Protein AF-A0A1I8NJ08-F1 (afdb_monomer)

Solvent-accessible surface area (backbone atoms only — not comparable to full-atom values): 12032 Å² total; per-residue (Å²): 139,91,80,90,81,90,67,101,74,75,91,82,89,69,86,70,51,80,59,75,48,65,73,46,73,54,75,47,63,44,42,46,42,45,32,49,38,34,41,40,40,34,47,37,36,41,39,43,25,55,37,32,37,39,41,25,48,39,33,38,42,32,25,73,53,64,46,79,49,52,82,52,68,46,80,56,65,40,70,69,57,52,53,51,50,53,50,51,54,51,52,51,52,50,54,52,51,51,49,52,51,51,53,51,52,50,53,50,51,53,51,53,50,53,52,52,54,51,52,53,53,52,53,52,51,52,51,54,52,51,54,51,52,50,53,51,53,53,51,51,52,51,52,5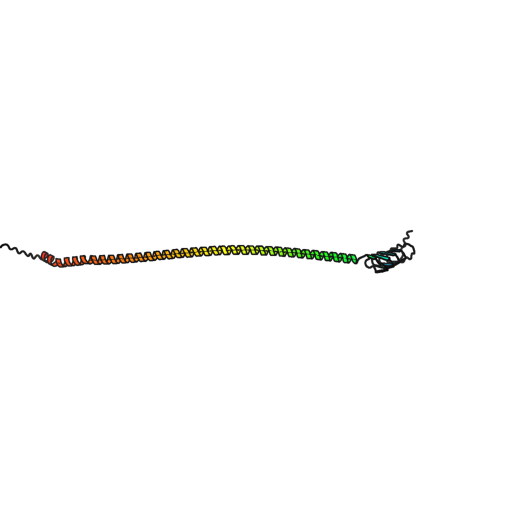2,52,52,51,51,53,51,52,53,52,50,51,53,50,51,55,52,49,53,53,50,51,54,51,50,52,53,50,53,52,52,51,52,50,52,54,56,59,56,46,52,60,51,53,50,50,51,50,51,56,58,69,43,44,64,58,53,48,44,66,72,69,66,70,80,85,82,79,85,82,84,87,134

Foldseek 3Di:
DDDDDDDPADDDDDPEDEDEDAEDADEDAEYEYEHAAAEYEHADEEYEYAEHEYEYAHYEYEHVHYHYHHVHYDYDYPPVVVVVVVVVVVVVVVVVVVVVVVVVVVVVVVVVVVVVVVVVVVVVVVVVVVVVVVVVVVVVVVVVVVVVVVVVVVVVVVVVVVVVVVVVVVVVVVVVVVVVVVVVVVVVVVVVVVVCVVVVCCVVVPPDPDDDDDDD

Radius of gyration: 76.25 Å; Cα contacts (8 Å, |Δi|>4): 202; chains: 1; bounding box: 141×46×206 Å

pLDDT: mean 72.54, std 20.03, range [26.89, 97.44]

Structure (mmCIF, N/CA/C/O backbone):
data_AF-A0A1I8NJ08-F1
#
_entry.id   AF-A0A1I8NJ08-F1
#
loop_
_atom_site.group_PDB
_atom_site.id
_atom_site.type_symbol
_atom_site.label_atom_id
_atom_site.label_alt_id
_atom_site.label_comp_id
_atom_site.label_asym_id
_atom_site.label_entity_id
_atom_site.label_seq_id
_atom_site.pdbx_PDB_ins_code
_atom_site.Cartn_x
_atom_site.Cartn_y
_atom_site.Cartn_z
_atom_site.occupancy
_atom_site.B_iso_or_equiv
_atom_site.auth_seq_id
_atom_site.auth_comp_id
_atom_site.auth_asym_id
_atom_site.auth_atom_id
_atom_site.pdbx_PDB_model_num
ATOM 1 N N . MET A 1 1 ? 51.041 23.641 -86.172 1.00 32.44 1 MET A N 1
ATOM 2 C CA . MET A 1 1 ? 50.627 22.819 -87.329 1.00 32.44 1 MET A CA 1
ATOM 3 C C . MET A 1 1 ? 49.824 21.635 -86.788 1.00 32.44 1 MET A C 1
ATOM 5 O O . MET A 1 1 ? 50.409 20.775 -86.148 1.00 32.44 1 MET A O 1
ATOM 9 N N . ARG A 1 2 ? 48.485 21.651 -86.898 1.00 26.89 2 ARG A N 1
ATOM 10 C CA . ARG A 1 2 ? 47.623 20.540 -86.447 1.00 26.89 2 ARG A CA 1
ATOM 11 C C . ARG A 1 2 ? 47.436 19.575 -87.614 1.00 26.89 2 ARG A C 1
ATOM 13 O O . ARG A 1 2 ? 46.943 19.986 -88.659 1.00 26.89 2 ARG A O 1
ATOM 20 N N . ARG A 1 3 ? 47.830 18.316 -87.438 1.00 28.92 3 ARG A N 1
ATOM 21 C CA . ARG A 1 3 ? 47.569 17.229 -88.385 1.00 28.92 3 ARG A CA 1
ATOM 22 C C . ARG A 1 3 ? 46.739 16.185 -87.645 1.00 28.92 3 ARG A C 1
ATOM 24 O O . ARG A 1 3 ? 47.217 15.614 -86.674 1.00 28.92 3 ARG A O 1
ATOM 31 N N . ILE A 1 4 ? 45.489 16.001 -88.062 1.00 34.12 4 ILE A N 1
ATOM 32 C CA . ILE A 1 4 ? 44.654 14.881 -87.619 1.00 34.12 4 ILE A CA 1
ATOM 33 C C . ILE A 1 4 ? 44.932 13.743 -88.602 1.00 34.12 4 ILE A C 1
ATOM 35 O O . ILE A 1 4 ? 44.729 13.925 -89.801 1.00 34.12 4 ILE A O 1
ATOM 39 N N . ILE A 1 5 ? 45.430 12.604 -88.120 1.00 35.50 5 ILE A N 1
ATOM 40 C CA . ILE A 1 5 ? 45.597 11.386 -88.924 1.00 35.50 5 ILE A CA 1
ATOM 41 C C . ILE A 1 5 ? 44.994 10.222 -88.137 1.00 35.50 5 ILE A C 1
ATOM 43 O O . ILE A 1 5 ? 45.404 9.960 -87.010 1.00 35.50 5 ILE A O 1
ATOM 47 N N . GLY A 1 6 ? 44.009 9.549 -88.735 1.00 33.06 6 GLY A N 1
ATOM 48 C CA . GLY A 1 6 ? 43.473 8.277 -88.260 1.00 33.06 6 GLY A CA 1
ATOM 49 C C . GLY A 1 6 ? 44.192 7.106 -88.931 1.00 33.06 6 GLY A C 1
ATOM 50 O O . GLY A 1 6 ? 44.372 7.109 -90.146 1.00 33.06 6 GLY A O 1
ATOM 51 N N . GLY A 1 7 ? 44.603 6.116 -88.138 1.00 34.28 7 GLY A N 1
ATOM 52 C CA . GLY A 1 7 ? 45.234 4.873 -88.591 1.00 34.28 7 GLY A CA 1
ATOM 53 C C . GLY A 1 7 ? 45.767 4.059 -87.406 1.00 34.28 7 GLY A C 1
ATOM 54 O O . GLY A 1 7 ? 46.202 4.637 -86.415 1.00 34.28 7 GLY A O 1
ATOM 55 N N . GLN A 1 8 ? 45.706 2.725 -87.491 1.00 39.00 8 GLN A N 1
ATOM 56 C CA . GLN A 1 8 ? 45.903 1.768 -86.383 1.00 39.00 8 GLN A CA 1
ATOM 57 C C . GLN A 1 8 ? 47.336 1.664 -85.803 1.00 39.00 8 GLN A C 1
ATOM 59 O O . GLN A 1 8 ? 47.549 0.902 -84.867 1.00 39.00 8 GLN A O 1
ATOM 64 N N . ALA A 1 9 ? 48.305 2.444 -86.287 1.00 34.22 9 ALA A N 1
ATOM 65 C CA . ALA A 1 9 ? 49.595 2.677 -85.631 1.00 34.22 9 ALA A CA 1
ATOM 66 C C . ALA A 1 9 ? 50.201 3.985 -86.172 1.00 34.22 9 ALA A C 1
ATOM 68 O O . ALA A 1 9 ? 50.283 4.165 -87.388 1.00 34.22 9 ALA A O 1
ATOM 69 N N . LEU A 1 10 ? 50.613 4.902 -85.289 1.00 38.03 10 LEU A N 1
ATOM 70 C CA . LEU A 1 10 ? 51.172 6.209 -85.653 1.00 38.03 10 LEU A CA 1
ATOM 71 C C . LEU A 1 10 ? 52.606 6.337 -85.112 1.00 38.03 10 LEU A C 1
ATOM 73 O O . LEU A 1 10 ? 52.804 6.389 -83.902 1.00 38.03 10 LEU A O 1
ATOM 77 N N . LEU A 1 11 ? 53.599 6.417 -86.005 1.00 34.38 11 LEU A N 1
ATOM 78 C CA . LEU A 1 11 ? 54.98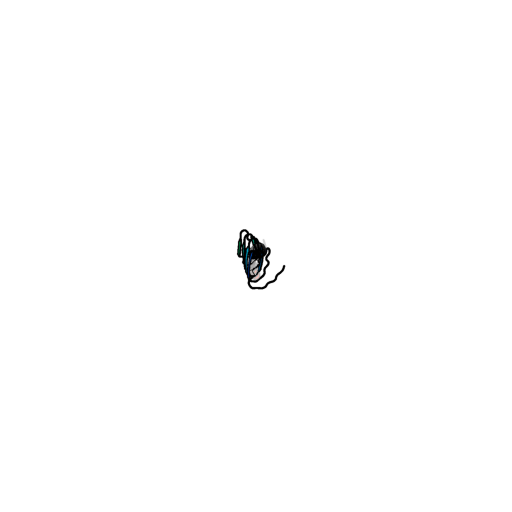3 6.789 -85.680 1.00 34.38 11 LEU A CA 1
ATOM 79 C C . LEU A 1 11 ? 55.217 8.249 -86.098 1.00 34.38 11 LEU A C 1
ATOM 81 O O . LEU A 1 11 ? 55.204 8.567 -87.286 1.00 34.38 11 LEU A O 1
ATOM 85 N N . THR A 1 12 ? 55.434 9.142 -85.133 1.00 43.44 12 THR A N 1
ATOM 86 C CA . THR A 1 12 ? 55.752 10.566 -85.364 1.00 43.44 12 THR A CA 1
ATOM 87 C C . THR A 1 12 ? 56.826 11.031 -84.381 1.00 43.44 12 THR A C 1
ATOM 89 O O . THR A 1 12 ? 56.690 10.768 -83.190 1.00 43.44 12 THR A O 1
ATOM 92 N N . SER A 1 13 ? 57.857 11.751 -84.844 1.00 37.47 13 SER A N 1
ATOM 93 C CA . SER A 1 13 ? 58.898 12.363 -83.998 1.00 37.47 13 SER A CA 1
ATOM 94 C C . SER A 1 13 ? 58.778 13.899 -83.961 1.00 37.47 13 SER A C 1
ATOM 96 O O . SER A 1 13 ? 58.552 14.537 -84.989 1.00 37.47 13 SER A O 1
ATOM 98 N N . GLY A 1 14 ? 58.903 14.505 -82.769 1.00 44.06 14 GLY A N 1
ATOM 99 C CA . GLY A 1 14 ? 58.852 15.961 -82.539 1.00 44.06 14 GLY A CA 1
ATOM 100 C C . GLY A 1 14 ? 59.024 16.346 -81.056 1.00 44.06 14 GLY A C 1
ATOM 101 O O . GLY A 1 14 ? 58.842 15.503 -80.184 1.00 44.06 14 GLY A O 1
ATOM 102 N N . GLN A 1 15 ? 59.385 17.607 -80.761 1.00 40.94 15 GLN A N 1
ATOM 103 C CA . GLN A 1 15 ? 59.666 18.108 -79.393 1.00 40.94 15 GLN A CA 1
ATOM 104 C C . GLN A 1 15 ? 58.442 18.141 -78.456 1.00 40.94 15 GLN A C 1
ATOM 1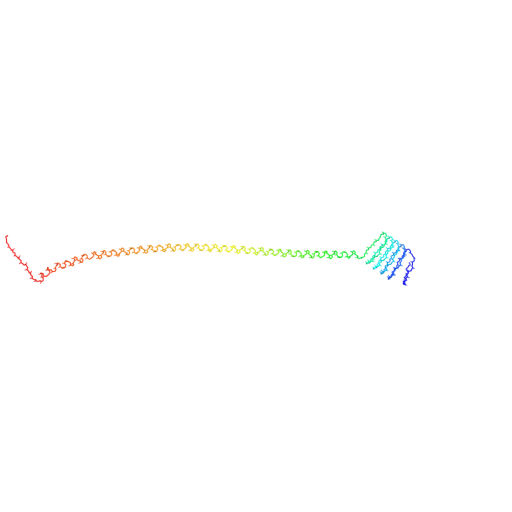06 O O . GLN A 1 15 ? 58.602 18.100 -77.241 1.00 40.94 15 GLN A O 1
ATOM 111 N N . TYR A 1 16 ? 57.231 18.175 -79.014 1.00 42.50 16 TYR A N 1
ATOM 112 C CA . TYR A 1 16 ? 55.970 18.018 -78.294 1.00 42.50 16 TYR A CA 1
ATOM 113 C C . TYR A 1 16 ? 55.076 17.091 -79.104 1.00 42.50 16 TYR A C 1
ATOM 115 O O . TYR A 1 16 ? 54.839 17.347 -80.288 1.00 42.50 16 TYR A O 1
ATOM 123 N N . LEU A 1 17 ? 54.568 16.033 -78.475 1.00 49.72 17 LEU A N 1
ATOM 124 C CA . LEU A 1 17 ? 53.710 15.064 -79.138 1.00 49.72 17 LEU A CA 1
ATOM 125 C C . LEU A 1 17 ? 52.414 14.869 -78.347 1.00 49.72 17 LEU A C 1
ATOM 127 O O . LEU A 1 17 ? 52.446 14.485 -77.180 1.00 49.72 17 LEU A O 1
ATOM 131 N N . SER A 1 18 ? 51.280 15.164 -78.991 1.00 47.56 18 SER A N 1
ATOM 132 C CA . SER A 1 18 ? 49.931 14.942 -78.463 1.00 47.56 18 SER A CA 1
ATOM 133 C C . SER A 1 18 ? 49.192 14.008 -79.414 1.00 47.56 18 SER A C 1
ATOM 135 O O . SER A 1 18 ? 48.988 14.346 -80.581 1.00 47.56 18 SER A O 1
ATOM 137 N N . ILE A 1 19 ? 48.845 12.816 -78.928 1.00 54.34 19 ILE A N 1
ATOM 138 C CA . ILE A 1 19 ? 48.159 11.776 -79.700 1.00 54.34 19 ILE A CA 1
ATOM 139 C C . ILE A 1 19 ? 47.054 11.185 -78.814 1.00 54.34 19 ILE A C 1
ATOM 141 O O . ILE A 1 19 ? 47.277 10.938 -77.628 1.00 54.34 19 ILE A O 1
ATOM 145 N N . SER A 1 20 ? 45.872 10.963 -79.393 1.00 52.66 20 SER A N 1
ATOM 146 C CA . SER A 1 20 ? 44.728 10.305 -78.754 1.00 52.66 20 SER A CA 1
ATOM 147 C C . SER A 1 20 ? 44.252 9.100 -79.578 1.00 52.66 20 SER A C 1
ATOM 149 O O . SER A 1 20 ? 44.367 9.088 -80.804 1.00 52.66 20 SER A O 1
ATOM 151 N N . GLY A 1 21 ? 43.749 8.059 -78.906 1.00 54.47 21 GLY A N 1
ATOM 152 C CA . GLY A 1 21 ? 43.430 6.761 -79.514 1.00 54.47 21 GLY A CA 1
ATOM 153 C C . GLY A 1 21 ? 43.099 5.664 -78.488 1.00 54.47 21 GLY A C 1
ATOM 154 O O . GLY A 1 21 ? 43.239 5.861 -77.283 1.00 54.47 21 GLY A O 1
ATOM 155 N N . GLN A 1 22 ? 42.630 4.506 -78.968 1.00 51.19 22 GLN A N 1
ATOM 156 C CA . GLN A 1 22 ? 42.265 3.348 -78.127 1.00 51.19 22 GLN A CA 1
ATOM 157 C C . GLN A 1 22 ? 43.499 2.582 -77.610 1.00 51.19 22 GLN A C 1
ATOM 159 O O . GLN A 1 22 ? 43.547 2.214 -76.438 1.00 51.19 22 GLN A O 1
ATOM 164 N N . TYR A 1 23 ? 44.510 2.417 -78.472 1.00 54.06 23 TYR A N 1
ATOM 165 C CA . TYR A 1 23 ? 45.811 1.815 -78.171 1.00 54.06 23 TYR A CA 1
ATOM 166 C C . TYR A 1 23 ? 46.912 2.769 -78.631 1.00 54.06 23 TYR A C 1
ATOM 168 O O . TYR A 1 23 ? 46.959 3.130 -79.809 1.00 54.06 23 TYR A O 1
ATOM 176 N N . LEU A 1 24 ? 47.780 3.197 -77.716 1.00 55.84 24 LEU A N 1
ATOM 177 C CA . LEU A 1 24 ? 48.852 4.155 -78.004 1.00 55.84 24 LEU A CA 1
ATOM 178 C C . LEU A 1 24 ? 50.185 3.640 -77.460 1.00 55.84 24 LEU A C 1
ATOM 180 O O . LEU A 1 24 ? 50.285 3.329 -76.274 1.00 55.84 24 LEU A O 1
ATOM 184 N N . SER A 1 25 ? 51.203 3.605 -78.324 1.00 55.06 25 SER A N 1
ATOM 185 C CA . SER A 1 25 ? 52.597 3.307 -77.974 1.00 55.06 25 SER A CA 1
ATOM 186 C C . SER A 1 25 ? 53.494 4.428 -78.484 1.00 55.06 25 SER A C 1
ATOM 188 O O . SER A 1 25 ? 53.620 4.607 -79.695 1.00 55.06 25 SER A O 1
ATOM 190 N N . ILE A 1 26 ? 54.073 5.215 -77.575 1.00 57.31 26 ILE A N 1
ATOM 191 C CA . ILE A 1 26 ? 54.800 6.445 -77.923 1.00 57.31 26 ILE A CA 1
ATOM 192 C C . ILE A 1 26 ? 56.037 6.597 -77.026 1.00 57.31 26 ILE A C 1
ATOM 194 O O . ILE A 1 26 ? 55.950 6.421 -75.809 1.00 57.31 26 ILE A O 1
ATOM 198 N N . SER A 1 27 ? 57.172 6.974 -77.622 1.00 57.81 27 SER A N 1
ATOM 199 C CA . SER A 1 27 ? 58.427 7.275 -76.924 1.00 57.81 27 SER A CA 1
ATOM 200 C C . SER A 1 27 ? 58.950 8.677 -77.271 1.00 57.81 27 SER A C 1
ATOM 202 O O . SER A 1 27 ? 58.786 9.153 -78.396 1.00 57.81 27 SER A O 1
ATOM 204 N N . GLY A 1 28 ? 59.554 9.371 -76.299 1.00 57.94 28 GLY A N 1
ATOM 205 C CA . GLY A 1 28 ? 60.050 10.743 -76.480 1.00 57.94 28 GLY A CA 1
ATOM 206 C C . GLY A 1 28 ? 60.465 11.431 -75.175 1.00 57.94 28 GLY A C 1
ATOM 207 O O . GLY A 1 28 ? 60.316 10.872 -74.094 1.00 57.94 28 GLY A O 1
ATOM 208 N N . GLN A 1 29 ? 61.001 12.655 -75.254 1.00 52.28 29 GLN A N 1
ATOM 209 C CA . GLN A 1 29 ? 61.461 13.381 -74.056 1.00 52.28 29 GLN A CA 1
ATOM 210 C C . GLN A 1 29 ? 60.322 14.008 -73.236 1.00 52.28 29 GLN A C 1
ATOM 212 O O . GLN A 1 29 ? 60.350 13.920 -72.009 1.00 52.28 29 GLN A O 1
ATOM 217 N N . TYR A 1 30 ? 59.317 14.581 -73.910 1.00 55.62 30 TYR A N 1
ATOM 218 C CA . TYR A 1 30 ? 58.123 15.179 -73.305 1.00 55.62 30 TYR A CA 1
ATOM 219 C C . TYR A 1 30 ? 56.872 14.581 -73.948 1.00 55.62 30 TYR A C 1
ATOM 221 O O . TYR A 1 30 ? 56.623 14.792 -75.138 1.00 55.62 30 TYR A O 1
ATOM 229 N N . LEU A 1 31 ? 56.085 13.835 -73.173 1.00 57.78 31 LEU A N 1
ATOM 230 C CA . LEU A 1 31 ? 54.909 13.121 -73.676 1.00 57.78 31 LEU A CA 1
ATOM 231 C C . LEU A 1 31 ? 53.649 13.502 -72.894 1.00 57.78 31 LEU A C 1
ATOM 233 O O . LEU A 1 31 ? 53.643 13.453 -71.665 1.00 57.78 31 LEU A O 1
ATOM 237 N N . SER A 1 32 ? 52.573 13.832 -73.617 1.00 59.38 32 SER A N 1
ATOM 238 C CA . SER A 1 32 ? 51.227 14.026 -73.063 1.00 59.38 32 SER A CA 1
ATOM 239 C C . SER A 1 32 ? 50.230 13.180 -73.848 1.00 59.38 32 SER A C 1
ATOM 241 O O . SER A 1 32 ? 49.998 13.425 -75.036 1.00 59.38 32 SER A O 1
ATOM 243 N N . ILE A 1 33 ? 49.708 12.131 -73.211 1.00 61.66 33 ILE A N 1
ATOM 244 C CA . ILE A 1 33 ? 48.972 11.068 -73.905 1.00 61.66 33 ILE A CA 1
ATOM 245 C C . ILE A 1 33 ? 47.716 10.699 -73.110 1.00 61.66 33 ILE A C 1
ATOM 247 O O . ILE A 1 33 ? 47.768 10.504 -71.893 1.00 61.66 33 ILE A O 1
ATOM 251 N N . SER A 1 34 ? 46.584 10.583 -73.806 1.00 59.09 34 SER A N 1
ATOM 252 C CA . SER A 1 34 ? 45.309 10.134 -73.242 1.00 59.09 34 SER A CA 1
ATOM 253 C C . SER A 1 34 ? 44.670 9.040 -74.100 1.00 59.09 34 SER A C 1
ATOM 255 O O . SER A 1 34 ? 44.689 9.103 -75.332 1.00 59.09 34 SER A O 1
ATOM 257 N N . GLY A 1 35 ? 44.125 8.007 -73.454 1.00 58.25 35 GLY A N 1
ATOM 258 C CA . GLY A 1 35 ? 43.620 6.808 -74.132 1.00 58.25 35 GLY A CA 1
ATOM 259 C C . GLY A 1 35 ? 43.194 5.707 -73.160 1.00 58.25 35 GLY A C 1
ATOM 260 O O . GLY A 1 35 ? 43.357 5.859 -71.954 1.00 58.25 35 GLY A O 1
ATOM 261 N N . GLN A 1 36 ? 42.624 4.610 -73.670 1.00 55.19 36 GLN A N 1
ATOM 262 C CA . GLN A 1 36 ? 42.138 3.496 -72.836 1.00 55.19 36 GLN A CA 1
ATOM 263 C C . GLN A 1 36 ? 43.291 2.610 -72.326 1.00 55.19 36 GLN A C 1
ATOM 265 O O . GLN A 1 36 ? 43.437 2.402 -71.119 1.00 55.19 36 GLN A O 1
ATOM 270 N N . TYR A 1 37 ? 44.148 2.165 -73.249 1.00 55.94 37 TYR A N 1
ATOM 271 C CA . TYR A 1 37 ? 45.358 1.388 -72.972 1.00 55.94 37 TYR A CA 1
ATOM 272 C C . TYR A 1 37 ? 46.582 2.166 -73.459 1.00 55.94 37 TYR A C 1
ATOM 274 O O . TYR A 1 37 ? 46.726 2.434 -74.657 1.00 55.94 37 TYR A O 1
ATOM 282 N N . LEU A 1 38 ? 47.450 2.562 -72.529 1.00 57.28 38 LEU A N 1
ATOM 283 C CA . LEU A 1 38 ? 48.568 3.467 -72.805 1.00 57.28 38 LEU A CA 1
ATOM 284 C C . LEU A 1 38 ? 49.889 2.784 -72.461 1.00 57.28 38 LEU A C 1
ATOM 286 O O . LEU A 1 38 ? 50.045 2.311 -71.339 1.00 57.28 38 LEU A O 1
ATOM 290 N N . LEU A 1 39 ? 50.841 2.788 -73.395 1.00 56.34 39 LEU A N 1
ATOM 291 C CA . LEU A 1 39 ? 52.220 2.352 -73.169 1.00 56.34 39 LEU A CA 1
ATOM 292 C C . LEU A 1 39 ? 53.171 3.502 -73.522 1.00 56.34 39 LEU A C 1
ATOM 294 O O . LEU A 1 39 ? 53.224 3.928 -74.679 1.00 56.34 39 LEU A O 1
ATOM 298 N N . THR A 1 40 ? 53.895 4.050 -72.544 1.00 60.91 40 THR A N 1
ATOM 299 C CA . THR A 1 40 ? 54.701 5.264 -72.770 1.00 60.91 40 THR A CA 1
ATOM 300 C C . THR A 1 40 ? 56.073 5.192 -72.100 1.00 60.91 40 THR A C 1
ATOM 302 O O . THR A 1 40 ? 56.208 4.685 -70.983 1.00 60.91 40 THR A O 1
ATOM 305 N N . SER A 1 41 ? 57.111 5.693 -72.783 1.00 58.59 41 SER A N 1
ATOM 306 C CA . SER A 1 41 ? 58.469 5.789 -72.227 1.00 58.59 41 SER A CA 1
ATOM 307 C C . SER A 1 41 ? 59.152 7.129 -72.524 1.00 58.59 41 SER A C 1
ATOM 309 O O . SER A 1 41 ? 59.059 7.650 -73.638 1.00 58.59 41 SER A O 1
ATOM 311 N N . GLY A 1 42 ? 59.824 7.720 -71.527 1.00 62.38 42 GLY A N 1
ATOM 312 C CA . GLY A 1 42 ? 60.402 9.065 -71.666 1.00 62.38 42 GLY A CA 1
ATOM 313 C C . GLY A 1 42 ? 61.024 9.666 -70.402 1.00 62.38 42 GLY A C 1
ATOM 314 O O . GLY A 1 42 ? 61.147 9.004 -69.377 1.00 62.38 42 GLY A O 1
ATOM 315 N N . GLN A 1 43 ? 61.422 10.940 -70.459 1.00 58.19 43 GLN A N 1
ATOM 316 C CA . GLN A 1 43 ? 61.979 11.652 -69.297 1.00 58.19 43 GLN A CA 1
ATOM 317 C C . GLN A 1 43 ? 60.875 12.325 -68.467 1.00 58.19 43 GLN A C 1
ATOM 319 O O . GLN A 1 43 ? 60.820 12.110 -67.256 1.00 58.19 43 GLN A O 1
ATOM 324 N N . TYR A 1 44 ? 59.967 13.064 -69.119 1.00 59.28 44 TYR A N 1
ATOM 325 C CA . TYR A 1 44 ? 58.807 13.719 -68.502 1.00 59.28 44 TYR A CA 1
ATOM 326 C C . TYR A 1 44 ? 57.512 13.227 -69.153 1.00 59.28 44 TYR A C 1
ATOM 328 O O . TYR A 1 44 ? 57.281 13.459 -70.345 1.00 59.28 44 TYR A O 1
ATOM 336 N N . LEU A 1 45 ? 56.664 12.543 -68.381 1.00 60.72 45 LEU A N 1
ATOM 337 C CA . LEU A 1 45 ? 55.448 11.921 -68.906 1.00 60.72 45 LEU A CA 1
ATOM 338 C C . LEU A 1 45 ? 54.212 12.391 -68.144 1.00 60.72 45 LEU A C 1
ATOM 340 O O . LEU A 1 45 ? 54.182 12.333 -66.918 1.00 60.72 45 LEU A O 1
ATOM 344 N N . LEU A 1 46 ? 53.171 12.770 -68.884 1.00 60.12 46 LEU A N 1
ATOM 345 C CA . LEU A 1 46 ? 51.817 12.968 -68.377 1.00 60.12 46 LEU A CA 1
ATOM 346 C C . LEU A 1 46 ? 50.875 11.995 -69.091 1.00 60.12 46 LEU A C 1
ATOM 348 O O . LE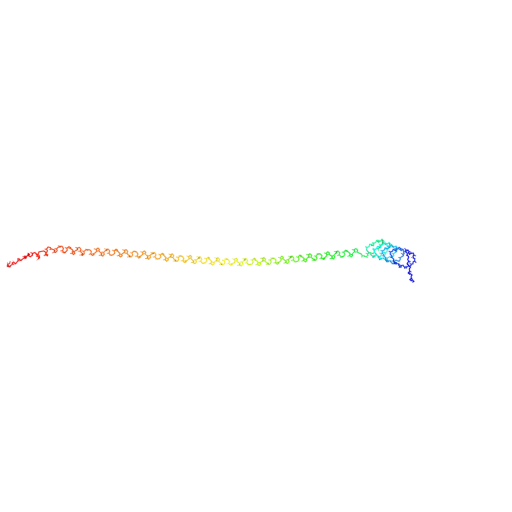U A 1 46 ? 50.694 12.078 -70.308 1.00 60.12 46 LEU A O 1
ATOM 352 N N .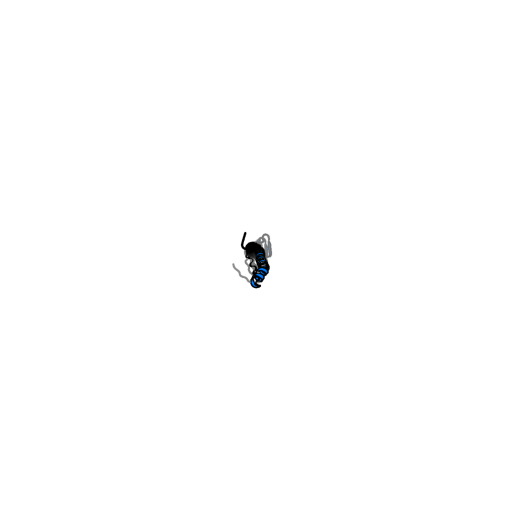 THR A 1 47 ? 50.266 11.076 -68.344 1.00 62.84 47 THR A N 1
ATOM 353 C CA . THR A 1 47 ? 49.334 10.088 -68.911 1.00 62.84 47 THR A CA 1
ATOM 354 C C . THR A 1 47 ? 48.034 10.007 -68.126 1.00 62.84 47 THR A C 1
ATOM 356 O O . THR A 1 47 ? 48.030 10.049 -66.895 1.00 62.84 47 THR A O 1
ATOM 359 N N . SER A 1 48 ? 46.921 9.888 -68.850 1.00 61.28 48 SER A N 1
ATOM 360 C CA . SER A 1 48 ? 45.588 9.730 -68.265 1.00 61.28 48 SER A CA 1
ATOM 361 C C . SER A 1 48 ? 44.795 8.663 -69.014 1.00 61.28 48 SER A C 1
ATOM 363 O O . SER A 1 48 ? 44.597 8.778 -70.228 1.00 61.28 48 SER A O 1
ATOM 365 N N . GLY A 1 49 ? 44.358 7.625 -68.299 1.00 62.38 49 GLY A N 1
ATOM 366 C CA . GLY A 1 49 ? 43.599 6.516 -68.872 1.00 62.38 49 GLY A CA 1
ATOM 367 C C . GLY A 1 49 ? 43.272 5.396 -67.875 1.00 62.38 49 GLY A C 1
ATOM 368 O O . GLY A 1 49 ? 43.801 5.387 -66.768 1.00 62.38 49 GLY A O 1
ATOM 369 N N . PRO A 1 50 ? 42.396 4.444 -68.244 1.00 58.44 50 PRO A N 1
ATOM 370 C CA . PRO A 1 50 ? 42.027 3.302 -67.420 1.00 58.44 50 PRO A CA 1
ATOM 371 C C . PRO A 1 50 ? 43.201 2.361 -67.080 1.00 58.44 50 PRO A C 1
ATOM 373 O O . PRO A 1 50 ? 43.304 1.898 -65.942 1.00 58.44 50 PRO A O 1
ATOM 376 N N . TYR A 1 51 ? 44.104 2.126 -68.040 1.00 62.03 51 TYR A N 1
ATOM 377 C CA . TYR A 1 51 ? 45.241 1.204 -67.899 1.00 62.03 51 TYR A CA 1
ATOM 378 C C . TYR A 1 51 ? 46.557 1.807 -68.437 1.00 62.03 51 TYR A C 1
ATOM 380 O O . TYR A 1 51 ? 47.027 1.401 -69.507 1.00 62.03 51 TYR A O 1
ATOM 388 N N . PRO A 1 52 ? 47.159 2.806 -67.763 1.00 61.69 52 PRO A N 1
ATOM 389 C CA . PRO A 1 52 ? 48.436 3.356 -68.189 1.00 61.69 52 PRO A CA 1
ATOM 390 C C . PRO A 1 52 ? 49.613 2.517 -67.675 1.00 61.69 52 PRO A C 1
ATOM 392 O O . PRO A 1 52 ? 49.749 2.295 -66.474 1.00 61.69 52 PRO A O 1
ATOM 395 N N . LEU A 1 53 ? 50.491 2.100 -68.590 1.00 61.16 53 LEU A N 1
ATOM 396 C CA . LEU A 1 53 ? 51.807 1.529 -68.310 1.00 61.16 53 LEU A CA 1
ATOM 397 C C . LEU A 1 53 ? 52.886 2.531 -68.734 1.00 61.16 53 LEU A C 1
ATOM 399 O O . LEU A 1 53 ? 53.038 2.820 -69.924 1.00 61.16 53 LEU A O 1
ATOM 403 N N . THR A 1 54 ? 53.636 3.071 -67.774 1.00 62.06 54 THR A N 1
ATOM 404 C CA . THR A 1 54 ? 54.614 4.138 -68.047 1.00 62.06 54 THR A CA 1
ATOM 405 C C . THR A 1 54 ? 55.981 3.860 -67.425 1.00 62.06 54 THR A C 1
ATOM 407 O O . THR A 1 54 ? 56.075 3.365 -66.298 1.00 62.06 54 THR A O 1
ATOM 410 N N . SER A 1 55 ? 57.050 4.182 -68.162 1.00 60.53 55 SER A N 1
ATOM 411 C CA . SER A 1 55 ? 58.437 4.052 -67.696 1.00 60.53 55 SER A CA 1
ATOM 412 C C . SER A 1 55 ? 59.254 5.319 -67.974 1.00 60.53 55 SER A C 1
ATOM 414 O O . SER A 1 55 ? 59.345 5.759 -69.121 1.00 60.53 55 SER A O 1
ATOM 416 N N . GLY A 1 56 ? 59.847 5.935 -66.947 1.00 63.78 56 GLY A N 1
ATOM 417 C CA . GLY A 1 56 ? 60.594 7.185 -67.130 1.00 63.78 56 GLY A CA 1
ATOM 418 C C . GLY A 1 56 ? 61.126 7.836 -65.859 1.00 63.78 56 GLY A C 1
ATOM 419 O O . GLY A 1 56 ? 60.878 7.355 -64.760 1.00 63.78 56 GLY A O 1
ATOM 420 N N . GLN A 1 57 ? 61.858 8.948 -65.977 1.00 61.12 57 GLN A N 1
ATOM 421 C CA . GLN A 1 57 ? 62.424 9.618 -64.795 1.00 61.12 57 GLN A CA 1
ATOM 422 C C . GLN A 1 57 ? 61.359 10.335 -63.944 1.00 61.12 57 GLN A C 1
ATOM 424 O O . GLN A 1 57 ? 61.367 10.187 -62.721 1.00 61.12 57 GLN A O 1
ATOM 429 N N . TYR A 1 58 ? 60.421 11.044 -64.586 1.00 57.69 58 TYR A N 1
ATOM 430 C CA . TYR A 1 58 ? 59.359 11.826 -63.936 1.00 57.69 58 TYR A CA 1
ATOM 431 C C . TYR A 1 58 ? 57.963 11.519 -64.524 1.00 57.69 58 TYR A C 1
ATOM 433 O O . TYR A 1 58 ? 57.405 12.347 -65.255 1.00 57.69 58 TYR A O 1
ATOM 441 N N . PRO A 1 59 ? 57.388 10.327 -64.271 1.00 60.09 59 PRO A N 1
ATOM 442 C CA . PRO A 1 59 ? 56.042 10.002 -64.729 1.00 60.09 59 PRO A CA 1
ATOM 443 C C . PRO A 1 59 ? 54.952 10.529 -63.775 1.00 60.09 59 PRO A C 1
ATOM 445 O O . PRO A 1 59 ? 54.960 10.244 -62.576 1.00 60.09 59 PRO A O 1
ATOM 448 N N . LEU A 1 60 ? 53.969 11.239 -64.335 1.00 61.03 60 LEU A N 1
ATOM 449 C CA . LEU A 1 60 ? 52.707 11.620 -63.697 1.00 61.03 60 LEU A CA 1
ATOM 450 C C . LEU A 1 60 ? 51.558 10.851 -64.369 1.00 61.03 60 LEU A C 1
ATOM 452 O O . LEU A 1 60 ? 51.282 11.024 -65.561 1.00 61.03 60 LEU A O 1
ATOM 456 N N . THR A 1 61 ? 50.904 9.976 -63.606 1.00 63.16 61 THR A N 1
ATOM 457 C CA . THR A 1 61 ? 49.877 9.051 -64.118 1.00 63.16 61 THR A CA 1
ATOM 458 C C . THR A 1 61 ? 48.556 9.234 -63.380 1.00 63.16 61 THR A C 1
ATOM 460 O O . THR A 1 61 ? 48.525 9.364 -62.152 1.00 63.16 61 THR A O 1
ATOM 463 N N . SER A 1 62 ? 47.454 9.222 -64.130 1.00 62.25 62 SER A N 1
ATOM 464 C CA . SER A 1 62 ? 46.107 9.169 -63.568 1.00 62.25 62 SER A CA 1
ATOM 465 C C . SER A 1 62 ? 45.299 8.034 -64.177 1.00 62.25 62 SER A C 1
ATOM 467 O O . SER A 1 62 ? 45.199 7.923 -65.399 1.00 62.25 62 SER A O 1
ATOM 469 N N . GLY A 1 63 ? 44.746 7.175 -63.316 1.00 60.72 63 GLY A N 1
ATOM 470 C CA . GLY A 1 63 ? 43.970 6.026 -63.754 1.00 60.72 63 GLY A CA 1
ATOM 471 C C . GLY A 1 63 ? 43.544 5.053 -62.641 1.00 60.72 63 GLY A C 1
ATOM 472 O O . GLY A 1 63 ? 44.076 5.111 -61.533 1.00 60.72 63 GLY A O 1
ATOM 473 N N . PRO A 1 64 ? 42.600 4.147 -62.943 1.00 56.12 64 PRO A N 1
ATOM 474 C CA . PRO A 1 64 ? 42.232 2.958 -62.179 1.00 56.12 64 PRO A CA 1
ATOM 475 C C . PRO A 1 64 ? 43.370 1.995 -61.857 1.00 56.12 64 PRO A C 1
ATOM 477 O O . PRO A 1 64 ? 43.540 1.615 -60.701 1.00 56.12 64 PRO A O 1
ATOM 480 N N . TYR A 1 65 ? 44.155 1.616 -62.870 1.00 61.62 65 TYR A N 1
ATOM 481 C CA . TYR A 1 65 ? 45.205 0.600 -62.750 1.00 61.62 65 TYR A CA 1
ATOM 482 C C . TYR A 1 65 ? 46.532 1.082 -63.358 1.00 61.62 65 TYR A C 1
ATOM 484 O O . TYR A 1 65 ? 47.009 0.508 -64.339 1.00 61.62 65 TYR A O 1
ATOM 492 N N . PRO A 1 66 ? 47.125 2.167 -62.831 1.00 62.03 66 PRO A N 1
ATOM 493 C CA . PRO A 1 66 ? 48.414 2.655 -63.292 1.00 62.03 66 PRO A CA 1
ATOM 494 C C . PRO A 1 66 ? 49.532 1.700 -62.865 1.00 62.03 66 PRO A C 1
ATOM 496 O O . PRO A 1 66 ? 49.681 1.380 -61.686 1.00 62.03 66 PRO A O 1
ATOM 499 N N . LEU A 1 67 ? 50.339 1.270 -63.832 1.00 59.50 67 LEU A N 1
ATOM 500 C CA . LEU A 1 67 ? 51.608 0.584 -63.607 1.00 59.50 67 LEU A CA 1
ATOM 501 C C . LEU A 1 67 ? 52.729 1.544 -64.019 1.00 59.50 67 LEU A C 1
ATOM 503 O O . LEU A 1 67 ? 52.933 1.839 -65.197 1.00 59.50 67 LEU A O 1
ATOM 507 N N . THR A 1 68 ? 53.446 2.062 -63.029 1.00 61.31 68 THR A N 1
ATOM 508 C CA . THR A 1 68 ? 54.406 3.157 -63.206 1.00 61.31 68 THR A CA 1
ATOM 509 C C . THR A 1 68 ? 55.767 2.718 -62.679 1.00 61.31 68 THR A C 1
ATOM 511 O O . THR A 1 68 ? 55.875 2.308 -61.525 1.00 61.31 68 THR A O 1
ATOM 514 N N . SER A 1 69 ? 56.815 2.815 -63.498 1.00 53.50 69 SER A N 1
ATOM 515 C CA . SER A 1 69 ? 58.202 2.549 -63.092 1.00 53.50 69 SER A CA 1
ATOM 516 C C . SER A 1 69 ? 59.070 3.773 -63.382 1.00 53.50 69 SER A C 1
ATOM 518 O O . SER A 1 69 ? 59.116 4.252 -64.513 1.00 53.50 69 SER A O 1
ATOM 520 N N . GLY A 1 70 ? 59.739 4.321 -62.368 1.00 57.38 70 GLY A N 1
ATOM 521 C CA . GLY A 1 70 ? 60.507 5.549 -62.540 1.00 57.38 70 GLY A CA 1
ATOM 522 C C . GLY A 1 70 ? 61.199 6.040 -61.282 1.00 57.38 70 GLY A C 1
ATOM 523 O O . GLY A 1 70 ? 60.962 5.517 -60.197 1.00 57.38 70 GLY A O 1
ATOM 524 N N . GLN A 1 71 ? 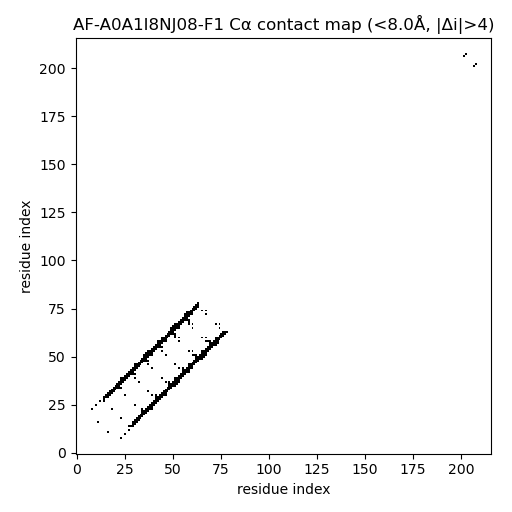62.050 7.057 -61.432 1.00 45.03 71 GLN A N 1
ATOM 525 C CA . GLN A 1 71 ? 62.804 7.618 -60.307 1.00 45.03 71 GLN A CA 1
ATOM 526 C C . GLN A 1 71 ? 61.901 8.427 -59.356 1.00 45.03 71 GLN A C 1
ATOM 528 O O . GLN A 1 71 ? 62.126 8.397 -58.149 1.00 45.03 71 GLN A O 1
ATOM 533 N N . TYR A 1 72 ? 60.859 9.095 -59.878 1.00 46.88 72 TYR A N 1
ATOM 534 C CA . TYR A 1 72 ? 59.889 9.872 -59.086 1.00 46.88 72 TYR A CA 1
ATOM 535 C C . TYR A 1 72 ? 58.440 9.726 -59.601 1.00 46.88 72 TYR A C 1
ATOM 537 O O . TYR A 1 72 ? 57.901 10.664 -60.194 1.00 46.88 72 TYR A O 1
ATOM 545 N N . PRO A 1 73 ? 57.790 8.561 -59.425 1.00 56.56 73 PRO A N 1
ATOM 546 C CA . PRO A 1 73 ? 56.423 8.358 -59.889 1.00 56.56 73 PRO A CA 1
ATOM 547 C C . PRO A 1 73 ? 55.399 9.059 -58.986 1.00 56.56 73 PRO A C 1
ATOM 549 O O . PRO A 1 73 ? 55.372 8.838 -57.776 1.00 56.56 73 PRO A O 1
ATOM 552 N N . LEU A 1 74 ? 54.501 9.849 -59.581 1.00 57.03 74 LEU A N 1
ATOM 553 C CA . LEU A 1 74 ? 53.322 10.402 -58.906 1.00 57.03 74 LEU A CA 1
ATOM 554 C C . LEU A 1 74 ? 52.056 9.771 -59.507 1.00 57.03 74 LEU A C 1
ATOM 556 O O . LEU A 1 74 ? 51.811 9.865 -60.713 1.00 57.03 74 LEU A O 1
ATOM 560 N N . THR A 1 75 ? 51.255 9.114 -58.667 1.00 59.06 75 THR A N 1
ATOM 561 C CA . THR A 1 75 ? 50.069 8.357 -59.092 1.00 59.06 75 THR A CA 1
ATOM 562 C C . THR A 1 75 ? 48.837 8.834 -58.3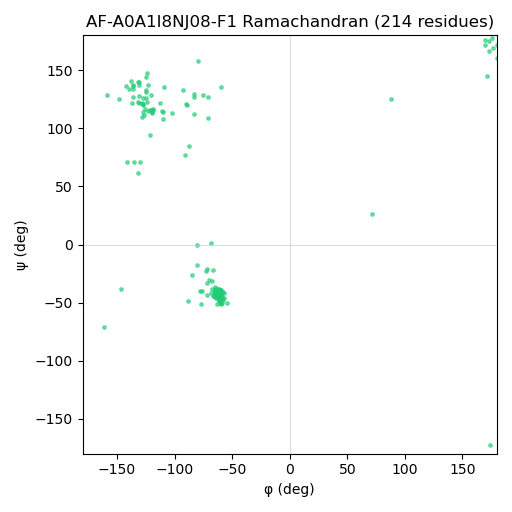23 1.00 59.06 75 THR A C 1
ATOM 564 O O . THR A 1 75 ? 48.773 8.674 -57.106 1.00 59.06 75 THR A O 1
ATOM 567 N N . TYR A 1 76 ? 47.846 9.391 -59.023 1.00 57.28 76 TYR A N 1
ATOM 568 C CA . TYR A 1 76 ? 46.558 9.811 -58.449 1.00 57.28 76 TYR A CA 1
ATOM 569 C C . TYR A 1 76 ? 45.415 9.197 -59.260 1.00 57.28 76 TYR A C 1
ATOM 571 O O . TYR A 1 76 ? 45.314 9.458 -60.457 1.00 57.28 76 TYR A O 1
ATOM 579 N N . GLY A 1 77 ? 44.529 8.399 -58.653 1.00 52.91 77 GLY A N 1
ATOM 580 C CA . GLY A 1 77 ? 43.478 7.766 -59.460 1.00 52.91 77 GLY A CA 1
ATOM 581 C C . GLY A 1 77 ? 42.261 7.228 -58.733 1.00 52.91 77 GLY A C 1
ATOM 582 O O . GLY A 1 77 ? 41.180 7.775 -58.886 1.00 52.91 77 GLY A O 1
ATOM 583 N N . GLN A 1 78 ? 42.392 6.145 -57.975 1.00 53.25 78 GLN A N 1
ATOM 584 C CA . GLN A 1 78 ? 41.225 5.438 -57.425 1.00 53.25 78 GLN A CA 1
ATOM 585 C C . GLN A 1 78 ? 41.437 4.793 -56.050 1.00 53.25 78 GLN A C 1
ATOM 587 O O . GLN A 1 78 ? 40.533 4.916 -55.226 1.00 53.25 78 GLN A O 1
ATOM 592 N N . PRO A 1 79 ? 42.604 4.196 -55.721 1.00 53.09 79 PRO A N 1
ATOM 593 C CA . PRO A 1 79 ? 42.769 3.510 -54.438 1.00 53.09 79 PRO A CA 1
ATOM 594 C C . PRO A 1 79 ? 42.549 4.443 -53.241 1.00 53.09 79 PRO A C 1
ATOM 596 O O . PRO A 1 79 ? 41.832 4.103 -52.307 1.00 53.09 79 PRO A O 1
ATOM 599 N N . LEU A 1 80 ? 43.098 5.662 -53.299 1.00 51.75 80 LEU A N 1
ATOM 600 C CA . LEU A 1 80 ? 42.972 6.662 -52.235 1.00 51.75 80 LEU A CA 1
ATOM 601 C C . LEU A 1 80 ? 41.523 7.142 -52.032 1.00 51.75 80 LEU A C 1
ATOM 603 O O . LEU A 1 80 ? 41.103 7.365 -50.899 1.00 51.75 80 LEU A O 1
ATOM 607 N N . LEU A 1 81 ? 40.749 7.267 -53.116 1.00 54.09 81 LEU A N 1
ATOM 608 C CA . LEU A 1 81 ? 39.331 7.638 -53.051 1.00 54.09 81 LEU A CA 1
ATOM 609 C C . LEU A 1 81 ? 38.500 6.517 -52.418 1.00 54.09 81 LEU A C 1
ATOM 611 O O . LEU A 1 81 ? 37.661 6.796 -51.564 1.00 54.09 81 LEU A O 1
ATOM 615 N N . THR A 1 82 ? 38.782 5.260 -52.768 1.00 56.53 82 THR A N 1
ATOM 616 C CA . THR A 1 82 ? 38.143 4.084 -52.164 1.00 56.53 82 THR A CA 1
ATOM 617 C C . THR A 1 82 ? 38.435 3.997 -50.664 1.00 56.53 82 THR A C 1
ATOM 619 O O . THR A 1 82 ? 37.511 3.824 -49.871 1.00 56.53 82 THR A O 1
ATOM 622 N N . TYR A 1 83 ? 39.687 4.210 -50.237 1.00 51.16 83 TYR A N 1
ATOM 623 C CA . TYR A 1 83 ? 40.026 4.283 -48.808 1.00 51.16 83 TYR A CA 1
ATOM 624 C C . TYR A 1 83 ? 39.284 5.417 -48.086 1.00 51.16 83 TYR A C 1
ATOM 626 O O . TYR A 1 83 ? 38.749 5.200 -46.998 1.00 51.16 83 TYR A O 1
ATOM 634 N N . GLY A 1 84 ? 39.195 6.605 -48.694 1.00 53.88 84 GLY A N 1
ATOM 635 C CA . GLY A 1 84 ? 38.427 7.725 -48.142 1.00 53.88 84 GLY A CA 1
ATOM 636 C C . GLY A 1 84 ? 36.934 7.414 -47.984 1.00 53.88 84 GLY A C 1
ATOM 637 O O . GLY A 1 84 ? 36.346 7.730 -46.951 1.00 53.88 84 GLY A O 1
ATOM 638 N N . GLN A 1 85 ? 36.330 6.735 -48.964 1.00 61.12 85 GLN A N 1
ATOM 639 C CA . GLN A 1 85 ? 34.936 6.282 -48.888 1.00 61.12 85 GLN A CA 1
ATOM 640 C C . GLN A 1 85 ? 34.733 5.245 -47.778 1.00 61.12 85 GLN A C 1
ATOM 642 O O . GLN A 1 85 ? 33.807 5.387 -46.983 1.00 61.12 85 GLN A O 1
ATOM 647 N N . HIS A 1 86 ? 35.624 4.256 -47.655 1.00 63.09 86 HIS A N 1
ATOM 648 C CA . HIS A 1 86 ? 35.550 3.268 -46.574 1.00 63.09 86 HIS A CA 1
ATOM 649 C C . HIS A 1 86 ? 35.663 3.902 -45.181 1.00 63.09 86 HIS A C 1
ATOM 651 O O . HIS A 1 86 ? 34.941 3.497 -44.265 1.00 63.09 86 HIS A O 1
ATOM 657 N N . LEU A 1 87 ? 36.526 4.909 -45.014 1.00 65.50 87 LEU A N 1
ATOM 658 C CA . LEU A 1 87 ? 36.636 5.662 -43.762 1.00 65.50 87 LEU A CA 1
ATOM 659 C C . LEU A 1 87 ? 35.356 6.449 -43.456 1.00 65.50 87 LEU A C 1
ATOM 661 O O . LEU A 1 87 ? 34.889 6.419 -42.318 1.00 65.50 87 LEU A O 1
ATOM 665 N N . LEU A 1 88 ? 34.754 7.096 -44.460 1.00 68.56 88 LEU A N 1
ATOM 666 C CA . LEU A 1 88 ? 33.486 7.813 -44.305 1.00 68.56 88 LEU A CA 1
ATOM 667 C C . LEU A 1 88 ? 32.356 6.866 -43.874 1.00 68.56 88 LEU A C 1
ATOM 669 O O . LEU A 1 88 ? 31.654 7.148 -42.903 1.00 68.56 88 LEU A O 1
ATOM 673 N N . THR A 1 89 ? 32.214 5.724 -44.553 1.00 72.06 89 THR A N 1
ATOM 674 C CA . THR A 1 89 ? 31.213 4.700 -44.220 1.00 72.06 89 THR A CA 1
ATOM 675 C C . THR A 1 89 ? 31.430 4.155 -42.809 1.00 72.06 89 THR A C 1
ATOM 677 O O . THR A 1 89 ? 30.486 4.061 -42.027 1.00 72.06 89 THR A O 1
ATOM 680 N N . SER A 1 90 ? 32.680 3.872 -42.434 1.00 66.62 90 SER A N 1
ATOM 681 C CA . SER A 1 90 ? 33.017 3.429 -41.073 1.00 66.62 90 SER A CA 1
ATOM 682 C C . SER A 1 90 ? 32.660 4.491 -40.026 1.00 66.62 90 SER A C 1
ATOM 684 O O . SER A 1 90 ? 32.066 4.170 -38.997 1.00 66.62 90 SER A O 1
ATOM 686 N N . GLY A 1 91 ? 32.942 5.767 -40.308 1.00 69.25 91 GLY A N 1
ATOM 687 C CA . GLY A 1 91 ? 32.545 6.891 -39.457 1.00 69.25 91 GLY A CA 1
ATOM 688 C C . GLY A 1 91 ? 31.026 7.015 -39.297 1.00 69.25 91 GLY A C 1
ATOM 689 O O . GLY A 1 91 ? 30.540 7.212 -38.185 1.00 69.25 91 GLY A O 1
ATOM 690 N N . GLN A 1 92 ? 30.258 6.825 -40.373 1.00 79.25 92 GLN A N 1
ATOM 691 C CA . GLN A 1 92 ? 28.789 6.812 -40.322 1.00 79.25 92 GLN A CA 1
ATOM 692 C C . GLN A 1 92 ? 28.244 5.650 -39.481 1.00 79.25 92 GLN A C 1
ATOM 694 O O . GLN A 1 92 ? 27.315 5.848 -38.692 1.00 79.25 92 GLN A O 1
ATOM 699 N N . HIS A 1 93 ? 28.834 4.457 -39.589 1.00 80.94 93 HIS A N 1
ATOM 700 C CA . HIS A 1 93 ? 28.456 3.319 -38.747 1.00 80.94 93 HIS A CA 1
ATOM 701 C C . HIS A 1 93 ? 28.744 3.575 -37.262 1.00 80.94 93 HIS A C 1
ATOM 703 O O . HIS A 1 93 ? 27.912 3.241 -36.413 1.00 80.94 93 HIS A O 1
ATOM 709 N N . LEU A 1 94 ? 29.875 4.211 -36.938 1.00 78.75 94 LEU A N 1
ATOM 710 C CA . LEU A 1 94 ? 30.205 4.600 -35.563 1.00 78.75 94 LEU A CA 1
ATOM 711 C C . LEU A 1 94 ? 29.217 5.633 -35.007 1.00 78.75 94 LEU A C 1
ATOM 713 O O . LEU A 1 94 ? 28.740 5.469 -33.886 1.00 78.75 94 LEU A O 1
ATOM 717 N N . LEU A 1 95 ? 28.856 6.652 -35.794 1.00 82.31 95 LEU A N 1
ATOM 718 C CA . LEU A 1 95 ? 27.851 7.650 -35.403 1.00 82.31 95 LEU A CA 1
ATOM 719 C C . LEU A 1 95 ? 26.483 7.010 -35.145 1.00 82.31 95 LEU A C 1
ATOM 721 O O . LEU A 1 95 ? 25.859 7.283 -34.120 1.00 82.31 95 LEU A O 1
ATOM 725 N N . THR A 1 96 ? 26.053 6.114 -36.034 1.00 88.25 96 THR A N 1
ATOM 726 C CA . THR A 1 96 ? 24.786 5.379 -35.896 1.00 88.25 96 THR A CA 1
ATOM 727 C C . THR A 1 96 ? 24.790 4.516 -34.631 1.00 88.25 96 THR A C 1
ATOM 729 O O . THR A 1 96 ? 23.844 4.538 -33.845 1.00 88.25 96 THR A O 1
ATOM 732 N N . SER A 1 97 ? 25.893 3.809 -34.372 1.00 81.50 97 SER A N 1
ATOM 733 C CA . SER A 1 97 ? 26.062 3.008 -33.152 1.00 81.50 97 SER A CA 1
ATOM 734 C C . SER A 1 97 ? 26.028 3.881 -31.892 1.00 81.50 97 SER A C 1
ATOM 736 O O . SER A 1 97 ? 25.370 3.533 -30.912 1.00 81.50 97 SER A O 1
ATOM 738 N N . GLY A 1 98 ? 26.676 5.051 -31.928 1.00 81.75 98 GLY A N 1
ATOM 739 C CA . GLY A 1 98 ? 26.629 6.037 -30.848 1.00 81.75 98 GLY A CA 1
ATOM 740 C C . GLY A 1 98 ? 25.215 6.558 -30.576 1.00 81.75 98 GLY A C 1
ATOM 741 O O . GLY A 1 98 ? 24.816 6.665 -29.417 1.00 81.75 98 GLY A O 1
ATOM 742 N N . GLN A 1 99 ? 24.421 6.812 -31.621 1.00 88.00 99 GLN A N 1
ATOM 743 C CA . GLN A 1 99 ? 23.008 7.182 -31.476 1.00 88.00 99 GLN A CA 1
ATOM 744 C C . GLN A 1 99 ? 22.185 6.063 -30.833 1.00 88.00 99 GLN A C 1
ATOM 746 O O . GLN A 1 99 ? 21.433 6.334 -29.898 1.00 88.00 99 GLN A O 1
ATOM 751 N N . HIS A 1 100 ? 22.365 4.807 -31.252 1.00 88.69 100 HIS A N 1
ATOM 752 C CA . HIS A 1 100 ? 21.675 3.674 -30.626 1.00 88.69 100 HIS A CA 1
ATOM 753 C C . HIS A 1 100 ? 22.020 3.520 -29.138 1.00 88.69 100 HIS A C 1
ATOM 755 O O . HIS A 1 100 ? 21.131 3.237 -28.329 1.00 88.69 100 HIS A O 1
ATOM 761 N N . LEU A 1 101 ? 23.283 3.742 -28.757 1.00 86.25 101 LEU A N 1
ATOM 762 C CA . LEU A 1 101 ? 23.702 3.738 -27.352 1.00 86.25 101 LEU A CA 1
ATOM 763 C C . LEU A 1 101 ? 23.046 4.873 -26.557 1.00 86.25 101 LEU A C 1
ATOM 765 O O . LEU A 1 101 ? 22.560 4.631 -25.453 1.00 86.25 101 LEU A O 1
ATOM 769 N N . LEU A 1 102 ? 22.974 6.083 -27.119 1.00 89.88 102 LEU A N 1
ATOM 770 C CA . LEU A 1 102 ? 22.290 7.217 -26.489 1.00 89.88 102 LEU A CA 1
ATOM 771 C C . LEU A 1 102 ? 20.799 6.934 -26.279 1.00 89.88 102 LEU A C 1
ATOM 773 O O . LEU A 1 102 ? 20.295 7.127 -25.174 1.00 89.88 102 LEU A O 1
ATOM 777 N N . THR A 1 103 ? 20.108 6.420 -27.298 1.00 93.19 103 THR A N 1
ATOM 778 C CA . THR A 1 103 ? 18.692 6.034 -27.193 1.00 93.19 103 THR A CA 1
ATOM 779 C C . THR A 1 103 ? 18.487 4.943 -26.142 1.00 93.19 103 THR A C 1
ATOM 781 O O . THR A 1 103 ? 17.587 5.040 -25.310 1.00 93.19 103 THR A O 1
ATOM 784 N N . SER A 1 104 ? 19.361 3.934 -26.109 1.00 87.75 104 SER A N 1
ATOM 785 C CA . SER A 1 104 ? 19.312 2.878 -25.088 1.00 87.75 104 SER A CA 1
ATOM 786 C C . SER A 1 104 ? 19.521 3.444 -23.679 1.00 87.75 104 SER A C 1
ATOM 788 O O . SER A 1 104 ? 18.785 3.099 -22.754 1.00 87.75 104 SER A O 1
ATOM 790 N N . GLY A 1 105 ? 20.471 4.370 -23.516 1.00 89.81 105 GLY A N 1
ATOM 791 C CA . GLY A 1 105 ? 20.699 5.086 -22.261 1.00 89.81 105 GLY A CA 1
ATOM 792 C C . GLY A 1 105 ? 19.485 5.906 -21.813 1.00 89.81 105 GLY A C 1
ATOM 793 O O . GLY A 1 105 ? 19.130 5.883 -20.636 1.00 89.81 105 GLY A O 1
ATOM 794 N N . GLN A 1 106 ? 18.796 6.571 -22.744 1.00 92.81 106 GLN A N 1
ATOM 795 C CA . GLN A 1 106 ? 17.549 7.287 -22.457 1.00 92.81 106 GLN A CA 1
ATOM 796 C C . GLN A 1 106 ? 16.442 6.336 -21.984 1.00 92.81 106 GLN A C 1
ATOM 798 O O . GLN A 1 106 ? 15.803 6.615 -20.972 1.00 92.81 106 GLN A O 1
ATOM 803 N N . HIS A 1 107 ? 16.259 5.186 -22.640 1.00 92.56 107 HIS A N 1
ATOM 804 C CA . HIS A 1 107 ? 15.283 4.184 -22.200 1.00 92.56 107 HIS A CA 1
ATOM 805 C C . HIS A 1 107 ? 15.583 3.636 -20.797 1.00 92.56 107 HIS A C 1
ATOM 807 O O . HIS A 1 107 ? 14.656 3.442 -20.003 1.00 92.56 107 HIS A O 1
ATOM 813 N N . LEU A 1 108 ? 16.860 3.423 -20.463 1.00 89.81 108 LEU A N 1
ATOM 814 C CA . LEU A 1 108 ? 17.273 3.017 -19.117 1.00 89.81 108 LEU A CA 1
ATOM 815 C C . LEU A 1 108 ? 16.962 4.098 -18.076 1.00 89.81 108 LEU A C 1
ATOM 817 O O . LEU A 1 108 ? 16.429 3.778 -17.013 1.00 89.81 108 LEU A O 1
ATOM 821 N N . LEU A 1 109 ? 17.227 5.372 -18.386 1.00 92.56 109 LEU A N 1
ATOM 822 C CA . LEU A 1 109 ? 16.886 6.497 -17.508 1.00 92.56 109 LEU A CA 1
ATOM 823 C C . LEU A 1 109 ? 15.376 6.589 -17.264 1.00 92.56 109 LEU A C 1
ATOM 825 O O . LEU A 1 109 ? 14.952 6.681 -16.111 1.00 92.56 109 LEU A O 1
ATOM 829 N N . THR A 1 110 ? 14.562 6.501 -18.318 1.00 94.44 110 THR A N 1
ATOM 830 C CA . THR A 1 110 ? 13.096 6.500 -18.201 1.00 94.44 110 THR A CA 1
ATOM 831 C C . THR A 1 110 ? 12.602 5.318 -17.365 1.00 94.44 110 THR A C 1
ATOM 833 O O . THR A 1 110 ? 11.771 5.489 -16.474 1.00 94.44 110 THR A O 1
ATOM 836 N N . SER A 1 111 ? 13.158 4.124 -17.579 1.00 90.56 111 SER A N 1
ATOM 837 C CA . SER A 1 111 ? 12.819 2.937 -16.780 1.00 90.56 111 SER A CA 1
ATOM 838 C C . SER A 1 111 ? 13.181 3.127 -15.302 1.00 90.56 111 SER A C 1
ATOM 840 O O . SER A 1 111 ? 12.379 2.816 -14.420 1.00 90.56 111 SER A O 1
ATOM 842 N N . GLY A 1 112 ? 14.352 3.704 -15.018 1.00 93.12 112 GLY A N 1
ATOM 843 C CA . GLY A 1 112 ? 14.774 4.052 -13.660 1.00 93.12 112 GLY A CA 1
ATOM 844 C C . GLY A 1 112 ? 13.840 5.060 -12.982 1.00 93.12 112 GLY A C 1
ATOM 845 O O . GLY A 1 112 ? 13.508 4.896 -11.807 1.00 93.12 112 GLY A O 1
ATOM 846 N N . GLN A 1 113 ? 13.351 6.061 -13.719 1.00 94.38 113 GLN A N 1
ATOM 847 C CA . GLN A 1 113 ? 12.358 7.016 -13.214 1.00 94.38 113 GLN A CA 1
ATOM 848 C C . GLN A 1 113 ? 11.032 6.328 -12.860 1.00 94.38 113 GLN A C 1
ATOM 850 O O . GLN A 1 113 ? 10.503 6.560 -11.773 1.00 94.38 113 GLN A O 1
ATOM 855 N N . HIS A 1 114 ? 10.527 5.430 -13.712 1.00 93.50 114 HIS A N 1
ATOM 856 C CA . HIS A 1 114 ? 9.309 4.666 -13.415 1.00 93.50 114 HIS A CA 1
ATOM 857 C C . HIS A 1 114 ? 9.449 3.783 -12.166 1.00 93.50 114 HIS A C 1
ATOM 859 O O . HIS A 1 114 ? 8.513 3.700 -11.363 1.00 93.50 114 HIS A O 1
ATOM 865 N N . LEU A 1 115 ? 10.613 3.155 -11.967 1.00 92.00 115 LEU A N 1
ATOM 866 C CA . LEU A 1 115 ? 10.902 2.382 -10.755 1.00 92.00 115 LEU A CA 1
ATOM 867 C C . LEU A 1 115 ? 10.903 3.269 -9.505 1.00 92.00 115 LEU A C 1
ATOM 869 O O . LEU A 1 115 ? 10.306 2.895 -8.494 1.00 92.00 115 LEU A O 1
ATOM 873 N N . LEU A 1 116 ? 11.508 4.459 -9.579 1.00 93.12 116 LEU A N 1
ATOM 874 C CA . LEU A 1 116 ? 11.520 5.415 -8.470 1.00 93.12 116 LEU A CA 1
ATOM 875 C C . LEU A 1 116 ? 10.099 5.859 -8.092 1.00 93.12 116 LEU A C 1
ATOM 877 O O . LEU A 1 116 ? 9.734 5.813 -6.916 1.00 93.12 116 LEU A O 1
ATOM 881 N N . THR A 1 117 ? 9.280 6.230 -9.079 1.00 94.69 117 THR A N 1
ATOM 882 C CA . THR A 1 117 ? 7.875 6.606 -8.862 1.00 94.69 117 THR A CA 1
ATOM 883 C C . THR A 1 117 ? 7.078 5.457 -8.243 1.00 94.69 117 THR A C 1
ATOM 885 O O . THR A 1 117 ? 6.349 5.655 -7.271 1.00 94.69 117 THR A O 1
ATOM 888 N N . SER A 1 118 ? 7.265 4.231 -8.737 1.00 91.81 118 SER A N 1
ATOM 889 C CA . SER A 1 118 ? 6.611 3.040 -8.176 1.00 91.81 118 SER A CA 1
ATOM 890 C C . SER A 1 118 ? 7.008 2.812 -6.712 1.00 91.81 118 SER A C 1
ATOM 892 O O . SER A 1 118 ? 6.148 2.570 -5.863 1.00 91.81 118 SER A O 1
ATOM 894 N N . GLY A 1 119 ? 8.293 2.975 -6.381 1.00 93.69 119 GLY A N 1
ATOM 895 C CA . GLY A 1 119 ? 8.786 2.910 -5.003 1.00 93.69 119 GLY A CA 1
ATOM 896 C C . GLY A 1 119 ? 8.160 3.968 -4.084 1.00 93.69 119 GLY A C 1
ATOM 897 O O . GLY A 1 119 ? 7.796 3.663 -2.947 1.00 93.69 119 GLY A O 1
ATOM 898 N N . GLN A 1 120 ? 7.957 5.194 -4.574 1.00 94.81 120 GLN A N 1
ATOM 899 C CA . GLN A 1 120 ? 7.283 6.261 -3.820 1.00 94.81 120 GLN A CA 1
ATOM 900 C C . GLN A 1 120 ? 5.804 5.942 -3.537 1.00 94.81 120 GLN A C 1
ATOM 902 O O . GLN A 1 120 ? 5.317 6.201 -2.428 1.00 94.81 120 GLN A O 1
ATOM 907 N N . HIS A 1 121 ? 5.093 5.343 -4.497 1.00 93.69 121 HIS A N 1
ATOM 908 C CA . HIS A 1 121 ? 3.713 4.891 -4.294 1.00 93.69 121 HIS A CA 1
ATOM 909 C C . HIS A 1 121 ? 3.620 3.769 -3.253 1.00 93.69 121 HIS A C 1
ATOM 911 O O . HIS A 1 121 ? 2.735 3.807 -2.390 1.00 93.69 121 HIS A O 1
ATOM 917 N N . LEU A 1 122 ? 4.554 2.812 -3.275 1.00 92.62 122 LEU A N 1
ATOM 918 C CA . LEU A 1 122 ? 4.631 1.752 -2.263 1.00 92.62 122 LEU A CA 1
ATOM 919 C C . LEU A 1 122 ? 4.884 2.323 -0.863 1.00 92.62 122 LEU A C 1
ATOM 921 O O . LEU A 1 122 ? 4.191 1.951 0.083 1.00 92.62 122 LEU A O 1
ATOM 925 N N . LEU A 1 123 ? 5.812 3.277 -0.731 1.00 93.38 123 LEU A N 1
ATOM 926 C CA . LEU A 1 123 ? 6.093 3.931 0.549 1.00 93.38 123 LEU A CA 1
ATOM 927 C C . LEU A 1 123 ? 4.865 4.674 1.093 1.00 93.38 123 LEU A C 1
ATOM 929 O O . LEU A 1 123 ? 4.553 4.581 2.280 1.00 93.38 123 LEU A O 1
ATOM 933 N N . THR A 1 124 ? 4.154 5.397 0.227 1.00 95.00 124 THR A N 1
ATOM 934 C CA . THR A 1 124 ? 2.919 6.106 0.595 1.00 95.00 124 THR A CA 1
ATOM 935 C C . THR A 1 124 ? 1.840 5.129 1.061 1.00 95.00 124 THR A C 1
ATOM 937 O O . THR A 1 124 ? 1.241 5.324 2.117 1.00 95.00 124 THR A O 1
ATOM 940 N N . SER A 1 125 ? 1.654 4.028 0.332 1.00 92.25 125 SER A N 1
ATOM 941 C CA . SER A 1 125 ? 0.702 2.973 0.695 1.00 92.25 125 SER A CA 1
ATOM 942 C C . SER A 1 125 ? 1.047 2.336 2.046 1.00 92.25 125 SER A C 1
ATOM 944 O O . SER A 1 125 ? 0.169 2.163 2.891 1.00 92.25 125 SER A O 1
ATOM 946 N N . GLY A 1 126 ? 2.333 2.068 2.298 1.00 94.31 126 GLY A N 1
ATOM 947 C CA . GLY A 1 126 ? 2.812 1.560 3.585 1.00 94.31 126 GLY A CA 1
ATOM 948 C C . GLY A 1 126 ? 2.520 2.510 4.752 1.00 94.31 126 GLY A C 1
ATOM 949 O O . GLY A 1 126 ? 2.090 2.059 5.814 1.00 94.31 126 GLY A O 1
ATOM 950 N N . LYS A 1 127 ? 2.669 3.828 4.554 1.00 94.44 127 LYS A N 1
ATOM 951 C CA . LYS A 1 127 ? 2.297 4.835 5.565 1.00 94.44 127 LYS A CA 1
ATOM 952 C C . LYS A 1 127 ? 0.801 4.804 5.881 1.00 94.44 127 LYS A C 1
ATOM 954 O O . LYS A 1 127 ? 0.439 4.797 7.054 1.00 94.44 127 LYS A O 1
ATOM 959 N N . HIS A 1 128 ? -0.061 4.730 4.865 1.00 94.25 128 HIS A N 1
ATOM 960 C CA . HIS A 1 128 ? -1.511 4.631 5.075 1.00 94.25 128 HIS A CA 1
ATOM 961 C C . HIS A 1 128 ? -1.910 3.363 5.840 1.00 94.25 128 HIS A C 1
ATOM 963 O O . HIS A 1 128 ? -2.779 3.422 6.715 1.00 94.25 128 HIS A O 1
ATOM 969 N N . LEU A 1 129 ? -1.258 2.231 5.551 1.00 93.25 129 LEU A N 1
ATOM 970 C CA . LEU A 1 129 ? -1.491 0.982 6.274 1.00 93.25 129 LEU A CA 1
ATOM 971 C C . LEU A 1 129 ? -1.102 1.111 7.754 1.00 93.25 129 LEU A C 1
ATOM 973 O O . LEU A 1 129 ? -1.876 0.713 8.623 1.00 93.25 129 LEU A O 1
ATOM 977 N N . LEU A 1 130 ? 0.052 1.722 8.044 1.00 94.00 130 LEU A N 1
ATOM 978 C CA . LEU A 1 130 ? 0.508 1.960 9.416 1.00 94.00 130 LEU A CA 1
ATOM 979 C C . LEU A 1 130 ? -0.473 2.849 10.193 1.00 94.00 130 LEU A C 1
ATOM 981 O O . LEU A 1 130 ? -0.867 2.508 11.307 1.00 94.00 130 LEU A O 1
ATOM 985 N N . THR A 1 131 ? -0.916 3.954 9.589 1.00 95.31 131 THR A N 1
ATOM 986 C CA . THR A 1 131 ? -1.918 4.849 10.185 1.00 95.31 131 THR A CA 1
ATOM 987 C C . THR A 1 131 ? -3.236 4.119 10.457 1.00 95.31 131 THR A C 1
ATOM 989 O O . THR A 1 131 ? -3.808 4.258 11.536 1.00 95.31 131 THR A O 1
ATOM 992 N N . SER A 1 132 ? -3.697 3.290 9.519 1.00 92.56 132 SER A N 1
ATOM 993 C CA . SER A 1 132 ? -4.914 2.485 9.695 1.00 92.56 132 SER A CA 1
ATOM 994 C C . SER A 1 132 ? -4.770 1.483 10.846 1.00 92.56 132 SER A C 1
ATOM 996 O O . SER A 1 132 ? -5.673 1.355 11.672 1.00 92.56 132 SER A O 1
ATOM 998 N N . GLY A 1 133 ? -3.613 0.824 10.955 1.00 93.94 133 GLY A N 1
ATOM 999 C CA . GLY A 1 133 ? -3.295 -0.062 12.076 1.00 93.94 133 GLY A CA 1
ATOM 1000 C C . GLY A 1 133 ? -3.308 0.659 13.427 1.00 93.94 133 GLY A C 1
ATOM 1001 O O . GLY A 1 133 ? -3.839 0.128 14.403 1.00 93.94 133 GLY A O 1
ATOM 1002 N N . GLN A 1 134 ? -2.804 1.894 13.484 1.00 95.44 134 GLN A N 1
ATOM 1003 C CA . GLN A 1 134 ? -2.848 2.713 14.696 1.00 95.44 134 GLN A CA 1
ATOM 1004 C C . GLN A 1 134 ? -4.289 3.046 15.113 1.00 95.44 134 GLN A C 1
ATOM 1006 O O . GLN A 1 134 ? -4.625 2.904 16.288 1.00 95.44 134 GLN A O 1
ATOM 1011 N N . TYR A 1 135 ? -5.165 3.410 14.170 1.00 95.00 135 TYR A N 1
ATOM 1012 C CA . TYR A 1 135 ? -6.586 3.642 14.468 1.00 95.00 135 TYR A CA 1
ATOM 1013 C C . TYR A 1 135 ? -7.298 2.389 14.990 1.00 95.00 135 TYR A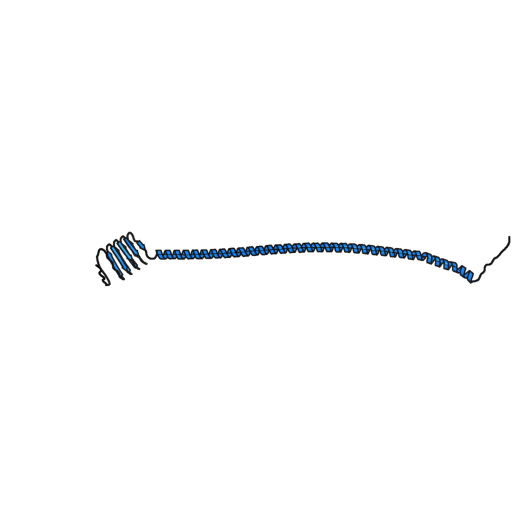 C 1
ATOM 1015 O O . TYR A 1 135 ? -8.115 2.486 15.911 1.00 95.00 135 TYR A O 1
ATOM 1023 N N . LEU A 1 136 ? -6.979 1.212 14.440 1.00 93.88 136 LEU A N 1
ATOM 1024 C CA . LEU A 1 136 ? -7.520 -0.062 14.924 1.00 93.88 136 LEU A CA 1
ATOM 1025 C C . LEU A 1 136 ? -7.075 -0.355 16.361 1.00 93.88 136 LEU A C 1
ATOM 1027 O O . LEU A 1 136 ? -7.909 -0.721 17.188 1.00 93.88 136 LEU A O 1
ATOM 1031 N N . LEU A 1 137 ? -5.795 -0.139 16.681 1.00 94.56 137 LEU A N 1
ATOM 1032 C CA . LEU A 1 137 ? -5.272 -0.303 18.043 1.00 94.56 137 LEU A CA 1
ATOM 1033 C C . LEU A 1 137 ? -5.970 0.633 19.034 1.00 94.56 137 LEU A C 1
ATOM 1035 O O . LEU A 1 137 ? -6.437 0.184 20.081 1.00 94.56 137 LEU A O 1
ATOM 1039 N N . THR A 1 138 ? -6.103 1.914 18.686 1.00 95.88 138 THR A N 1
ATOM 1040 C CA . THR A 1 138 ? -6.816 2.894 19.514 1.00 95.88 138 THR A CA 1
ATOM 1041 C C . THR A 1 138 ? -8.280 2.498 19.724 1.00 95.88 138 THR A C 1
ATOM 1043 O O . THR A 1 138 ? -8.777 2.540 20.848 1.00 95.88 138 THR A O 1
ATOM 1046 N N . SER A 1 139 ? -8.964 2.043 18.673 1.00 92.38 139 SER A N 1
ATOM 1047 C CA . SER A 1 139 ? -10.352 1.566 18.772 1.00 92.38 139 SER A CA 1
ATOM 1048 C C . SER A 1 139 ? -10.471 0.340 19.683 1.00 92.38 139 SER A C 1
ATOM 1050 O O . SER A 1 139 ? -11.366 0.278 20.525 1.00 92.38 139 SER A O 1
ATOM 1052 N N . GLY A 1 140 ? -9.537 -0.610 19.575 1.00 93.88 140 GLY A N 1
ATOM 1053 C CA . GLY A 1 140 ? -9.464 -1.769 20.466 1.00 93.88 140 GLY A CA 1
ATOM 1054 C C . GLY A 1 140 ? -9.259 -1.379 21.933 1.00 93.88 140 GLY A C 1
ATOM 1055 O O . GLY A 1 140 ? -9.900 -1.947 22.815 1.00 93.88 140 GLY A O 1
ATOM 1056 N N . GLN A 1 141 ? -8.432 -0.365 22.203 1.00 95.81 141 GLN A N 1
ATOM 1057 C CA . GLN A 1 141 ? -8.225 0.160 23.555 1.00 95.81 141 GLN A CA 1
ATOM 1058 C C . GLN A 1 141 ? -9.498 0.798 24.132 1.00 95.81 141 GLN A C 1
ATOM 1060 O O . GLN A 1 141 ? -9.815 0.577 25.306 1.00 95.81 141 GLN A O 1
ATOM 1065 N N . TYR A 1 142 ? -10.257 1.544 23.322 1.00 95.31 142 TYR A N 1
ATOM 1066 C CA . TYR A 1 142 ? -11.556 2.076 23.742 1.00 95.31 142 TYR A CA 1
ATOM 1067 C C . TYR A 1 142 ? -12.545 0.955 24.072 1.00 95.31 142 TYR A C 1
ATOM 1069 O O . TYR A 1 142 ? -13.177 1.008 25.124 1.00 95.31 142 TYR A O 1
ATOM 1077 N N . LEU A 1 143 ? -12.629 -0.088 23.238 1.00 94.75 143 LEU A N 1
ATOM 1078 C CA . LEU A 1 143 ? -13.501 -1.241 23.495 1.00 94.75 143 LEU A CA 1
ATOM 1079 C C . LEU A 1 143 ? -13.142 -1.964 24.800 1.00 94.75 143 LEU A C 1
ATOM 1081 O O . LEU A 1 143 ? -14.033 -2.269 25.590 1.00 94.75 143 LEU A O 1
ATOM 1085 N N . LEU A 1 144 ? -11.850 -2.192 25.053 1.00 95.25 144 LEU A N 1
ATOM 1086 C CA . LEU A 1 144 ? -11.355 -2.758 26.314 1.00 95.25 144 LEU A CA 1
ATOM 1087 C C . LEU A 1 144 ? -11.774 -1.910 27.519 1.00 95.25 144 LEU A C 1
ATOM 1089 O O . LEU A 1 144 ? -12.282 -2.435 28.508 1.00 95.25 144 LEU A O 1
ATOM 1093 N N . THR A 1 145 ? -11.613 -0.594 27.406 1.00 96.38 145 THR A N 1
ATOM 1094 C CA . THR A 1 145 ? -11.968 0.359 28.462 1.00 96.38 145 THR A CA 1
ATOM 1095 C C . THR A 1 145 ? -13.475 0.343 28.736 1.00 96.38 145 THR A C 1
ATOM 1097 O O . THR A 1 145 ? -13.900 0.238 29.886 1.00 96.38 145 THR A O 1
ATOM 1100 N N . SER A 1 146 ? -14.306 0.369 27.690 1.00 93.06 146 SER A N 1
ATOM 1101 C CA . SER A 1 146 ? -15.762 0.235 27.816 1.00 93.06 146 SER A CA 1
ATOM 1102 C C . SER A 1 146 ? -16.173 -1.100 28.440 1.00 93.06 146 SER A C 1
ATOM 1104 O O . SER A 1 146 ? -17.043 -1.121 29.309 1.00 93.06 146 SER A O 1
ATOM 1106 N N . GLY A 1 147 ? -15.529 -2.203 28.051 1.00 95.06 147 GLY A N 1
ATOM 1107 C CA . GLY A 1 147 ? -15.752 -3.515 28.658 1.00 95.06 147 GLY A CA 1
ATOM 1108 C C . GLY A 1 147 ? -15.432 -3.529 30.154 1.00 95.06 147 GLY A C 1
ATOM 1109 O O . GLY A 1 147 ? -16.200 -4.078 30.943 1.00 95.06 147 GLY A O 1
ATOM 1110 N N . GLN A 1 148 ? -14.352 -2.862 30.566 1.00 96.69 148 GLN A N 1
ATOM 1111 C CA . GLN A 1 148 ? -13.994 -2.731 31.976 1.00 96.69 148 GLN A CA 1
ATOM 1112 C C . GLN A 1 148 ? -15.038 -1.929 32.763 1.00 96.69 148 GLN A C 1
ATOM 1114 O O . GLN A 1 148 ? -15.436 -2.360 33.844 1.00 96.69 148 GLN A O 1
ATOM 1119 N N . TYR A 1 149 ? -15.550 -0.825 32.208 1.00 95.75 149 TYR A N 1
ATOM 1120 C CA . TYR A 1 149 ? -16.649 -0.081 32.833 1.00 95.75 149 TYR A CA 1
ATOM 1121 C C . TYR A 1 149 ? -17.911 -0.934 32.993 1.00 95.75 149 TYR A C 1
ATOM 1123 O O . TYR A 1 149 ? -18.518 -0.914 34.062 1.00 95.75 149 TYR A O 1
ATOM 1131 N N . LEU A 1 150 ? -18.280 -1.720 31.976 1.00 95.38 150 LEU A N 1
ATOM 1132 C CA . LEU A 1 150 ? -19.433 -2.623 32.052 1.00 95.38 150 LEU A CA 1
ATOM 1133 C C . LEU A 1 150 ? -19.266 -3.681 33.148 1.00 95.38 150 LEU A C 1
ATOM 1135 O O . LEU A 1 150 ? -20.207 -3.923 33.904 1.00 95.38 150 LEU A O 1
ATOM 1139 N N . LEU A 1 151 ? -18.075 -4.276 33.271 1.00 95.75 151 LEU A N 1
ATOM 1140 C CA . LEU A 1 151 ? -17.766 -5.225 34.345 1.00 95.75 151 LEU A CA 1
ATOM 1141 C C . LEU A 1 151 ? -17.904 -4.572 35.723 1.00 95.75 151 LEU A C 1
ATOM 1143 O O . LEU A 1 151 ? -18.557 -5.126 36.605 1.00 95.75 151 LEU A O 1
ATOM 1147 N N . THR A 1 152 ? -17.351 -3.371 35.896 1.00 96.69 152 THR A N 1
ATOM 1148 C CA . THR A 1 152 ? -17.475 -2.611 37.143 1.00 96.69 152 THR A CA 1
ATOM 1149 C C . THR A 1 152 ? -18.935 -2.284 37.469 1.00 96.69 152 THR A C 1
ATOM 1151 O O . THR A 1 152 ? -19.368 -2.486 38.602 1.00 96.69 152 THR A O 1
ATOM 1154 N N . SER A 1 153 ? -19.730 -1.838 36.493 1.00 94.06 153 SER A N 1
ATOM 1155 C CA . SER A 1 153 ? -21.167 -1.609 36.687 1.00 94.06 153 SER A CA 1
ATOM 1156 C C . SER A 1 153 ? -21.913 -2.891 37.066 1.00 94.06 153 SER A C 1
ATOM 1158 O O . SER A 1 153 ? -22.748 -2.861 37.968 1.00 94.06 153 SER A O 1
ATOM 1160 N N . GLY A 1 154 ? -21.589 -4.022 36.433 1.00 95.56 154 GLY A N 1
ATOM 1161 C CA . GLY A 1 154 ? -22.141 -5.329 36.792 1.00 95.56 154 GLY A CA 1
ATOM 1162 C C . GLY A 1 154 ? -21.814 -5.734 38.232 1.00 95.56 154 GLY A C 1
ATOM 1163 O O . GLY A 1 154 ? -22.696 -6.203 38.949 1.00 95.56 154 GLY A O 1
ATOM 1164 N N . GLN A 1 155 ? -20.583 -5.476 38.687 1.00 96.88 155 GLN A N 1
ATOM 1165 C CA . GLN A 1 155 ? -20.168 -5.703 40.074 1.00 96.88 155 GLN A CA 1
ATOM 1166 C C . GLN A 1 155 ? -21.020 -4.883 41.056 1.00 96.88 155 GLN A C 1
ATOM 1168 O O . GLN A 1 155 ? -21.520 -5.427 42.037 1.00 96.88 155 GLN A O 1
ATOM 1173 N N . TYR A 1 156 ? -21.241 -3.593 40.775 1.00 95.81 156 TYR A N 1
ATOM 1174 C CA . TYR A 1 156 ? -22.092 -2.744 41.616 1.00 95.81 156 TYR A CA 1
ATOM 1175 C C . TYR A 1 156 ? -23.541 -3.238 41.673 1.00 95.81 156 TYR A C 1
ATOM 1177 O O . TYR A 1 156 ? -24.149 -3.224 42.745 1.00 95.81 156 TYR A O 1
ATOM 1185 N N . LEU A 1 157 ? -24.094 -3.697 40.545 1.00 95.75 157 LEU A N 1
ATOM 1186 C CA . LEU A 1 157 ? -25.444 -4.265 40.500 1.00 95.75 157 LEU A CA 1
ATOM 1187 C C . LEU A 1 157 ? -25.553 -5.544 41.338 1.00 95.75 157 LEU A C 1
ATOM 1189 O O . LEU A 1 157 ? -26.523 -5.690 42.081 1.00 95.75 157 LEU A O 1
ATOM 1193 N N . LEU A 1 158 ? -24.555 -6.431 41.266 1.00 96.38 158 LEU A N 1
ATOM 1194 C CA . LEU A 1 158 ? -24.490 -7.639 42.095 1.00 96.38 158 LEU A CA 1
ATOM 1195 C C . LEU A 1 158 ? -24.478 -7.289 43.585 1.00 96.38 158 LEU A C 1
ATOM 1197 O O . LEU A 1 158 ? -25.342 -7.756 44.324 1.00 96.38 158 LEU A O 1
ATOM 1201 N N . THR A 1 159 ? -23.583 -6.394 44.010 1.00 97.06 159 THR A N 1
ATOM 1202 C CA . THR A 1 159 ? -23.514 -5.943 45.408 1.00 97.06 159 THR A CA 1
ATOM 1203 C C . THR A 1 159 ? -24.820 -5.286 45.863 1.00 97.06 159 THR A C 1
ATOM 1205 O O . THR A 1 159 ? -25.274 -5.494 46.987 1.00 97.06 159 THR A O 1
ATOM 1208 N N . SER A 1 160 ? -25.474 -4.502 45.003 1.00 95.00 160 SER A N 1
ATOM 1209 C CA . SER A 1 160 ? -26.788 -3.934 45.324 1.00 95.00 160 SER A CA 1
ATOM 1210 C C . SER A 1 160 ? -27.854 -5.020 45.505 1.00 95.00 160 SER A C 1
ATOM 1212 O O . SER A 1 160 ? -28.683 -4.909 46.407 1.00 95.00 160 SER A O 1
ATOM 1214 N N . GLY A 1 161 ? -27.839 -6.062 44.670 1.00 96.69 161 GLY A N 1
ATOM 1215 C CA . GLY A 1 161 ? -28.732 -7.214 44.791 1.00 96.69 161 GLY A CA 1
ATOM 1216 C C . GLY A 1 161 ? -28.523 -7.989 46.093 1.00 96.69 161 GLY A C 1
ATOM 1217 O O . GLY A 1 161 ? -29.496 -8.306 46.775 1.00 96.69 161 GLY A O 1
ATOM 1218 N N . GLU A 1 162 ? -27.271 -8.224 46.489 1.00 97.44 162 GLU A N 1
ATOM 1219 C CA . GLU A 1 162 ? -26.921 -8.873 47.763 1.00 97.44 162 GLU A CA 1
ATOM 1220 C C . GLU A 1 162 ? -27.426 -8.076 48.977 1.00 97.44 162 GLU A C 1
ATOM 1222 O O . GLU A 1 162 ? -28.001 -8.641 49.912 1.00 97.44 162 GLU A O 1
ATOM 1227 N N . ASN A 1 163 ? -27.292 -6.746 48.946 1.00 95.75 163 ASN A N 1
ATOM 1228 C CA . ASN A 1 163 ? -27.819 -5.874 50.000 1.00 95.75 163 ASN A CA 1
ATOM 1229 C C . ASN A 1 163 ? -29.354 -5.915 50.084 1.00 95.75 163 ASN A C 1
ATOM 1231 O O . ASN A 1 163 ? -29.919 -5.902 51.183 1.00 95.75 163 ASN A O 1
ATOM 1235 N N . LEU A 1 164 ? -30.044 -5.983 48.940 1.00 96.19 164 LEU A N 1
ATOM 1236 C CA . LEU A 1 164 ? -31.502 -6.132 48.898 1.00 96.19 164 LEU A CA 1
ATOM 1237 C C . LEU A 1 164 ? -31.950 -7.482 49.470 1.00 96.19 164 LEU A C 1
ATOM 1239 O O . LEU A 1 164 ? -32.893 -7.512 50.261 1.00 96.19 164 LEU A O 1
ATOM 1243 N N . LEU A 1 165 ? -31.258 -8.572 49.124 1.00 96.38 165 LEU A N 1
ATOM 1244 C CA . LEU A 1 165 ? -31.517 -9.902 49.686 1.00 96.38 165 LEU A CA 1
ATOM 1245 C C . LEU A 1 165 ? -31.357 -9.897 51.209 1.00 96.38 165 LEU A C 1
ATOM 1247 O O . LEU A 1 165 ? -32.289 -10.264 51.921 1.00 96.38 165 LEU A O 1
ATOM 1251 N N . THR A 1 166 ? -30.239 -9.362 51.702 1.00 96.88 166 THR A N 1
ATOM 1252 C CA . THR A 1 166 ? -29.969 -9.219 53.144 1.00 96.88 166 THR A CA 1
ATOM 1253 C C . THR A 1 166 ? -31.060 -8.397 53.842 1.00 96.88 166 THR A C 1
ATOM 1255 O O . THR A 1 166 ? -31.525 -8.732 54.932 1.00 96.88 166 THR A O 1
ATOM 1258 N N . SER A 1 167 ? -31.521 -7.313 53.215 1.00 94.69 167 SER A N 1
ATOM 1259 C CA . SER A 1 167 ? -32.612 -6.490 53.757 1.00 94.69 167 SER A CA 1
ATOM 1260 C C . SER A 1 167 ? -33.931 -7.270 53.836 1.00 94.69 167 SER A C 1
ATOM 1262 O O . SER A 1 167 ? -34.649 -7.174 54.832 1.00 94.69 167 SER A O 1
ATOM 1264 N N . GLY A 1 168 ? -34.238 -8.077 52.816 1.00 96.31 168 GLY A N 1
ATOM 1265 C CA . GLY A 1 168 ? -35.404 -8.960 52.797 1.00 96.31 168 GLY A CA 1
ATOM 1266 C C . GLY A 1 168 ? -35.361 -10.035 53.888 1.00 96.31 168 GLY A C 1
ATOM 1267 O O . GLY A 1 168 ? -36.366 -10.254 54.565 1.00 96.31 168 GLY A O 1
ATOM 1268 N N . GLU A 1 169 ? -34.203 -10.653 54.123 1.00 96.75 169 GLU A N 1
ATOM 1269 C CA . GLU A 1 169 ? -34.007 -11.629 55.207 1.00 96.75 169 GLU A CA 1
ATOM 1270 C C . GLU A 1 169 ? -34.234 -11.007 56.593 1.00 96.75 169 GLU A C 1
ATOM 1272 O O . GLU A 1 169 ? -34.912 -11.592 57.446 1.00 96.75 169 GLU A O 1
ATOM 1277 N N . ASN A 1 170 ? -33.745 -9.782 56.809 1.00 94.62 170 ASN A N 1
ATOM 1278 C CA . ASN A 1 170 ? -33.982 -9.038 58.048 1.00 94.62 170 ASN A CA 1
ATOM 1279 C C . ASN A 1 170 ? -35.470 -8.707 58.257 1.00 94.62 170 ASN A C 1
ATOM 1281 O O . ASN A 1 170 ? -35.980 -8.805 59.380 1.00 94.62 170 ASN A O 1
ATOM 1285 N N . LEU A 1 171 ? -36.191 -8.348 57.189 1.00 95.25 171 LEU A N 1
ATOM 1286 C CA . LEU A 1 171 ? -37.638 -8.115 57.244 1.00 95.25 171 LEU A CA 1
ATOM 1287 C C . LEU A 1 171 ? -38.411 -9.398 57.576 1.00 95.25 171 LEU A C 1
ATOM 1289 O O . LEU A 1 171 ? -39.295 -9.365 58.434 1.00 95.25 171 LEU A O 1
ATOM 1293 N N . LEU A 1 172 ? -38.061 -10.527 56.951 1.00 95.12 172 LEU A N 1
ATOM 1294 C CA . LEU A 1 172 ? -38.663 -11.833 57.248 1.00 95.12 172 LEU A CA 1
ATOM 1295 C C . LEU A 1 172 ? -38.449 -12.228 58.711 1.00 95.12 172 LEU A C 1
ATOM 1297 O O . LEU A 1 172 ? -39.399 -12.610 59.397 1.00 95.12 172 LEU A O 1
ATOM 1301 N N . THR A 1 173 ? -37.221 -12.066 59.199 1.00 95.44 173 THR A N 1
ATOM 1302 C CA . THR A 1 173 ? -36.855 -12.320 60.596 1.00 95.44 173 THR A CA 1
ATOM 1303 C C . THR A 1 173 ? -37.680 -11.445 61.547 1.00 95.44 173 THR A C 1
ATOM 1305 O O . THR A 1 173 ? -38.289 -11.940 62.495 1.00 95.44 173 THR A O 1
ATOM 1308 N N . SER A 1 174 ? -37.792 -10.147 61.254 1.00 93.38 174 SER A N 1
ATOM 1309 C CA . SER A 1 174 ? -38.614 -9.214 62.040 1.00 93.38 174 SER A CA 1
ATOM 1310 C C . SER A 1 174 ? -40.096 -9.614 62.051 1.00 93.38 174 SER A C 1
ATOM 1312 O O . SER A 1 174 ? -40.742 -9.588 63.100 1.00 93.38 174 SER A O 1
ATOM 1314 N N . GLY A 1 175 ? -40.638 -10.042 60.908 1.00 94.56 175 GLY A N 1
ATOM 1315 C CA . GLY A 1 175 ? -42.006 -10.553 60.802 1.00 94.56 175 GLY A CA 1
ATOM 1316 C C . GLY A 1 175 ? -42.239 -11.815 61.638 1.00 94.56 175 GLY A C 1
ATOM 1317 O O . GLY A 1 175 ? -43.265 -11.923 62.309 1.00 94.56 175 GLY A O 1
ATOM 1318 N N . GLN A 1 176 ? -41.275 -12.741 61.670 1.00 94.12 176 GLN A N 1
ATOM 1319 C CA . GLN A 1 176 ? -41.339 -13.928 62.532 1.00 94.12 176 GLN A CA 1
ATOM 1320 C C . GLN A 1 176 ? -41.353 -13.564 64.021 1.00 94.12 176 GLN A C 1
ATOM 1322 O O . GLN A 1 176 ? -42.133 -14.146 64.783 1.00 94.12 176 GLN A O 1
ATOM 1327 N N . TYR A 1 177 ? -40.548 -12.582 64.441 1.00 91.88 177 TYR A N 1
ATOM 1328 C CA . TYR A 1 177 ? -40.587 -12.075 65.816 1.00 91.88 177 TYR A CA 1
ATOM 1329 C C . TYR A 1 177 ? -41.948 -11.466 66.161 1.00 91.88 177 TYR A C 1
ATOM 1331 O O . TYR A 1 177 ? -42.499 -11.778 67.217 1.00 91.88 177 TYR A O 1
ATOM 1339 N N . LEU A 1 178 ? -42.525 -10.656 65.266 1.00 92.06 178 LEU A N 1
ATOM 1340 C CA . LEU A 1 178 ? -43.856 -10.072 65.462 1.00 92.06 178 LEU A CA 1
ATOM 1341 C C . LEU A 1 178 ? -44.939 -11.150 65.591 1.00 92.06 178 LEU A C 1
ATOM 1343 O O . LEU A 1 178 ? -45.719 -11.112 66.543 1.00 92.06 178 LEU A O 1
ATOM 1347 N N . LEU A 1 179 ? -44.951 -12.147 64.700 1.00 90.50 179 LEU A N 1
ATOM 1348 C CA . LEU A 1 179 ? -45.883 -13.278 64.772 1.00 90.50 179 LEU A CA 1
ATOM 1349 C C . LEU A 1 179 ? -45.752 -14.036 66.097 1.00 90.50 179 LEU A C 1
ATOM 1351 O O . LEU A 1 179 ? -46.753 -14.276 66.770 1.00 90.50 179 LEU A O 1
ATOM 1355 N N . SER A 1 180 ? -44.520 -14.352 66.499 1.00 90.12 180 SER A N 1
ATOM 1356 C CA . SER A 1 180 ? -44.238 -15.030 67.770 1.00 90.12 180 SER A CA 1
ATOM 1357 C C . SER A 1 180 ? -44.717 -14.197 68.961 1.00 90.12 180 SER A C 1
ATOM 1359 O O . SER A 1 180 ? -45.372 -14.717 69.861 1.00 90.12 180 SER A O 1
ATOM 1361 N N . SER A 1 181 ? -44.457 -12.886 68.946 1.00 87.62 181 SER A N 1
ATOM 1362 C CA . SER A 1 181 ? -44.893 -11.965 70.000 1.00 87.62 181 SER A CA 1
ATOM 1363 C C . SER A 1 181 ? -46.420 -11.879 70.111 1.00 87.62 181 SER A C 1
ATOM 1365 O O . SER A 1 181 ? -46.953 -11.861 71.218 1.00 87.62 181 SER A O 1
ATOM 1367 N N . GLY A 1 182 ? -47.135 -11.908 68.982 1.00 88.19 182 GLY A N 1
ATOM 1368 C CA . GLY A 1 182 ? -48.597 -11.888 68.930 1.00 88.19 182 GLY A CA 1
ATOM 1369 C C . GLY A 1 182 ? -49.251 -13.194 69.393 1.00 88.19 182 GLY A C 1
ATOM 1370 O O . GLY A 1 182 ? -50.408 -13.179 69.817 1.00 88.19 182 GLY A O 1
ATOM 1371 N N . GLN A 1 183 ? -48.525 -14.318 69.389 1.00 87.25 183 GLN A N 1
ATOM 1372 C CA . GLN A 1 183 ? -49.049 -15.576 69.927 1.00 87.25 183 GLN A CA 1
ATOM 1373 C C . GLN A 1 183 ? -49.195 -15.571 71.453 1.00 87.25 183 GLN A C 1
ATOM 1375 O O . GLN A 1 183 ? -50.115 -16.214 71.961 1.00 87.25 183 GLN A O 1
ATOM 1380 N N . TYR A 1 184 ? -48.355 -14.835 72.190 1.00 81.94 184 TYR A N 1
ATOM 1381 C CA . TYR A 1 184 ? -48.440 -14.741 73.655 1.00 81.94 184 TYR A CA 1
ATOM 1382 C C . TYR A 1 184 ? -49.767 -14.154 74.172 1.00 81.94 184 TYR A C 1
ATOM 1384 O O . TYR A 1 184 ? -50.390 -14.775 75.038 1.00 81.94 184 TYR A O 1
ATOM 1392 N N . PRO A 1 185 ? -50.257 -12.996 73.685 1.00 80.44 185 PRO A N 1
ATOM 1393 C CA . PRO A 1 185 ? -51.547 -12.469 74.118 1.00 80.44 185 PRO A CA 1
ATOM 1394 C C . PRO A 1 185 ? -52.716 -13.347 73.657 1.00 80.44 185 PRO A C 1
ATOM 1396 O O . PRO A 1 185 ? -53.695 -13.452 74.391 1.00 80.44 185 PRO A O 1
ATOM 1399 N N . LEU A 1 186 ? -52.613 -14.029 72.507 1.00 82.12 186 LEU A N 1
ATOM 1400 C CA . LEU A 1 186 ? -53.623 -15.004 72.073 1.00 82.12 186 LEU A CA 1
ATOM 1401 C C . LEU A 1 186 ? -53.715 -16.190 73.039 1.00 82.12 186 LEU A C 1
ATOM 1403 O O . LEU A 1 186 ? -54.800 -16.491 73.526 1.00 82.12 186 LEU A O 1
ATOM 1407 N N . THR A 1 187 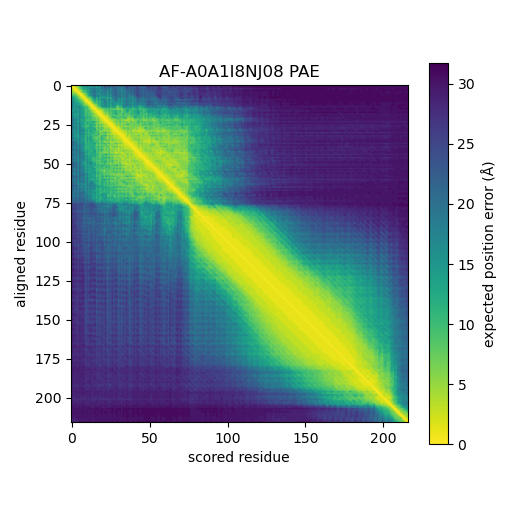? -52.588 -16.822 73.376 1.00 81.81 187 THR A N 1
ATOM 1408 C CA . THR A 1 187 ? -52.562 -17.919 74.363 1.00 81.81 187 THR A CA 1
ATOM 1409 C C . THR A 1 187 ? -53.014 -17.452 75.744 1.00 81.81 187 THR A C 1
ATOM 1411 O O . THR A 1 187 ? -53.782 -18.152 76.403 1.00 81.81 187 THR A O 1
ATOM 1414 N N . SER A 1 188 ? -52.615 -16.249 76.161 1.00 80.88 188 SER A N 1
ATOM 1415 C CA . SER A 1 188 ? -53.052 -15.650 77.430 1.00 80.88 188 SER A CA 1
ATOM 1416 C C . SER A 1 188 ? -54.562 -15.399 77.458 1.00 80.88 188 SER A C 1
ATOM 1418 O O . SER A 1 188 ? -55.229 -15.746 78.430 1.00 80.88 188 SER A O 1
ATOM 1420 N N . GLY A 1 189 ? -55.127 -14.848 76.381 1.00 84.69 189 GLY A N 1
ATOM 1421 C CA . GLY A 1 189 ? -56.567 -14.646 76.235 1.00 84.69 189 GLY A CA 1
ATOM 1422 C C . GLY A 1 189 ? -57.340 -15.965 76.216 1.00 84.69 189 GLY A C 1
ATOM 1423 O O . GLY A 1 189 ? -58.355 -16.090 76.899 1.00 84.69 189 GLY A O 1
ATOM 1424 N N . GLN A 1 190 ? -56.823 -16.980 75.514 1.00 83.25 190 GLN A N 1
ATOM 1425 C CA . GLN A 1 190 ? -57.384 -18.333 75.515 1.00 83.25 190 GLN A CA 1
ATOM 1426 C C . GLN A 1 190 ? -57.417 -18.918 76.936 1.00 83.25 190 GLN A C 1
ATOM 1428 O O . GLN A 1 190 ? -58.439 -19.458 77.361 1.00 83.25 190 GLN A O 1
ATOM 1433 N N . ALA A 1 191 ? -56.325 -18.776 77.694 1.00 80.19 191 ALA A N 1
ATOM 1434 C CA . ALA A 1 191 ? -56.242 -19.234 79.078 1.00 80.19 191 ALA A CA 1
ATOM 1435 C C . ALA A 1 191 ? -57.243 -18.501 79.984 1.00 80.19 191 ALA A C 1
ATOM 1437 O O . ALA A 1 191 ? -57.895 -19.143 80.805 1.00 80.19 191 ALA A O 1
ATOM 1438 N N . LEU A 1 192 ? -57.419 -17.187 79.794 1.00 82.50 192 LEU A N 1
ATOM 1439 C CA . LEU A 1 192 ? -58.393 -16.376 80.532 1.00 82.50 192 LEU A CA 1
ATOM 1440 C C . LEU A 1 192 ? -59.842 -16.803 80.246 1.00 82.50 192 LEU A C 1
ATOM 1442 O O . LEU A 1 192 ? -60.651 -16.934 81.161 1.00 82.50 192 LEU A O 1
ATOM 1446 N N . LEU A 1 193 ? -60.169 -17.049 78.974 1.00 80.88 193 LEU A N 1
ATOM 1447 C CA . LEU A 1 193 ? -61.482 -17.561 78.573 1.00 80.88 193 LEU A CA 1
ATOM 1448 C C . LEU A 1 193 ? -61.748 -18.933 79.198 1.00 80.88 193 LEU A C 1
ATOM 1450 O O . LEU A 1 193 ? -62.833 -19.169 79.723 1.00 80.88 193 LEU A O 1
ATOM 1454 N N . THR A 1 194 ? -60.742 -19.811 79.184 1.00 81.19 194 THR A N 1
ATOM 1455 C CA . THR A 1 194 ? -60.835 -21.163 79.750 1.00 81.19 194 THR A CA 1
ATOM 1456 C C . THR A 1 194 ? -61.022 -21.120 81.271 1.00 81.19 194 THR A C 1
ATOM 1458 O O . THR A 1 194 ? -61.887 -21.813 81.803 1.00 81.19 194 THR A O 1
ATOM 1461 N N . SER A 1 195 ? -60.273 -20.271 81.983 1.00 80.88 195 SER A N 1
ATOM 1462 C CA . SER A 1 195 ? -60.383 -20.122 83.442 1.00 80.88 195 SER A CA 1
ATOM 1463 C C . SER A 1 195 ? -61.652 -19.393 83.893 1.00 80.88 195 SER A C 1
ATOM 1465 O O . SER A 1 195 ? -62.097 -19.590 85.022 1.00 80.88 195 SER A O 1
ATOM 1467 N N . GLY A 1 196 ? -62.264 -18.586 83.024 1.00 76.69 196 GLY A N 1
ATOM 1468 C CA . GLY A 1 196 ? -63.547 -17.928 83.271 1.00 76.69 196 GLY A CA 1
ATOM 1469 C C . GLY A 1 196 ? -64.774 -18.820 83.045 1.00 76.69 196 GLY A C 1
ATOM 1470 O O . GLY A 1 196 ? -65.850 -18.511 83.561 1.00 76.69 196 GLY A O 1
ATOM 1471 N N . GLN A 1 197 ? -64.646 -19.940 82.322 1.00 77.38 197 GLN A N 1
ATOM 1472 C CA . GLN A 1 197 ? -65.780 -20.839 82.055 1.00 77.38 197 GLN A CA 1
ATOM 1473 C C . GLN A 1 197 ? -66.466 -21.395 83.318 1.00 77.38 197 GLN A C 1
ATOM 1475 O O . GLN A 1 197 ? -67.697 -21.410 83.334 1.00 77.38 197 GLN A O 1
ATOM 1480 N N . PRO A 1 198 ? -65.757 -21.797 84.392 1.00 72.25 198 PRO A N 1
ATOM 1481 C CA . PRO A 1 198 ? -66.388 -22.241 85.635 1.00 72.25 198 PRO A CA 1
ATOM 1482 C C . PRO A 1 198 ? -67.223 -21.145 86.307 1.00 72.25 198 PRO A C 1
ATOM 1484 O O . PRO A 1 198 ? -68.301 -21.436 86.817 1.00 72.25 198 PRO A O 1
ATOM 1487 N N . LEU A 1 199 ? -66.766 -19.885 86.279 1.00 66.81 199 LEU A N 1
ATOM 1488 C CA . LEU A 1 199 ? -67.507 -18.740 86.828 1.00 66.81 199 LEU A CA 1
ATOM 1489 C C . LEU A 1 199 ? -68.778 -18.464 86.024 1.00 66.81 199 LEU A C 1
ATOM 1491 O O . LEU A 1 199 ? -69.845 -18.264 86.602 1.00 66.81 199 LEU A O 1
ATOM 1495 N N . LEU A 1 200 ? -68.685 -18.499 84.692 1.00 66.75 200 LEU A N 1
ATOM 1496 C CA . LEU A 1 200 ? -69.850 -18.340 83.826 1.00 66.75 200 LEU A CA 1
ATOM 1497 C C . LEU A 1 200 ? -70.838 -19.501 84.001 1.00 66.75 200 LEU A C 1
ATOM 1499 O O . LEU A 1 200 ? -72.044 -19.271 84.067 1.00 66.75 200 LEU A O 1
ATOM 1503 N N . TYR A 1 201 ? -70.345 -20.733 84.139 1.00 67.62 201 TYR A N 1
ATOM 1504 C CA . TYR A 1 201 ? -71.164 -21.901 84.458 1.00 67.62 201 TYR A CA 1
ATOM 1505 C C . TYR A 1 201 ? -71.856 -21.748 85.819 1.00 67.62 201 TYR A C 1
ATOM 1507 O O . TYR A 1 201 ? -73.042 -22.033 85.922 1.00 67.62 201 TYR A O 1
ATOM 1515 N N . LEU A 1 202 ? -71.183 -21.231 86.853 1.00 61.94 202 LEU A N 1
ATOM 1516 C CA . LEU A 1 202 ? -71.791 -20.978 88.168 1.00 61.94 202 LEU A CA 1
ATOM 1517 C C . LEU A 1 202 ? -72.910 -19.923 88.107 1.00 61.94 202 LEU A C 1
ATOM 1519 O O . LEU A 1 202 ? -73.976 -20.102 88.695 1.00 61.94 202 LEU A O 1
ATOM 1523 N N . LEU A 1 203 ? -72.679 -18.838 87.361 1.00 63.09 203 LEU A N 1
ATOM 1524 C CA . LEU A 1 203 ? -73.650 -17.757 87.171 1.00 63.09 203 LEU A CA 1
ATOM 1525 C C . LEU A 1 203 ? -74.872 -18.217 86.365 1.00 63.09 203 LEU A C 1
ATOM 1527 O O . LEU A 1 203 ? -75.996 -17.823 86.664 1.00 63.09 203 LEU A O 1
ATOM 1531 N N . THR A 1 204 ? -74.661 -19.062 85.355 1.00 64.50 204 THR A N 1
ATOM 1532 C CA . THR A 1 204 ? -75.726 -19.569 84.471 1.00 64.50 204 THR A CA 1
ATOM 1533 C C . THR A 1 204 ? -76.451 -20.799 85.028 1.00 64.50 204 THR A C 1
ATOM 1535 O O . THR A 1 204 ? -77.628 -20.982 84.734 1.00 64.50 204 THR A O 1
ATOM 1538 N N . SER A 1 205 ? -75.804 -21.604 85.879 1.00 62.66 205 SER A N 1
ATOM 1539 C CA . SER A 1 205 ? -76.420 -22.745 86.584 1.00 62.66 205 SER A CA 1
ATOM 1540 C C . SER A 1 205 ? -77.218 -22.344 87.832 1.00 62.66 205 SER A C 1
ATOM 1542 O O . SER A 1 205 ? -77.830 -23.201 88.469 1.00 62.66 205 SER A O 1
ATOM 1544 N N . GLY A 1 206 ? -77.272 -21.045 88.161 1.00 55.03 206 GLY A N 1
ATOM 1545 C CA . GLY A 1 206 ? -78.222 -20.499 89.132 1.00 55.03 206 GLY A CA 1
ATOM 1546 C C . GLY A 1 206 ? -77.943 -20.863 90.592 1.00 55.03 206 GLY A C 1
ATOM 1547 O O . GLY A 1 206 ? -78.873 -20.885 91.397 1.00 55.03 206 GLY A O 1
ATOM 1548 N N . GLN A 1 207 ? -76.693 -21.140 90.972 1.00 56.50 207 GLN A N 1
ATOM 1549 C CA . GLN A 1 207 ? -76.345 -21.372 92.378 1.00 56.50 207 GLN A CA 1
ATOM 1550 C C . GLN A 1 207 ? -76.008 -20.049 93.081 1.00 56.50 207 GLN A C 1
ATOM 1552 O O . GLN A 1 207 ? -74.854 -19.640 93.188 1.00 56.50 207 GLN A O 1
ATOM 1557 N N . ALA A 1 208 ? -77.044 -19.357 93.559 1.00 48.16 208 ALA A N 1
ATOM 1558 C CA . ALA A 1 208 ? -76.918 -18.167 94.392 1.00 48.16 208 ALA A CA 1
ATOM 1559 C C . ALA A 1 208 ? -76.414 -18.536 95.802 1.00 48.16 208 ALA A C 1
ATOM 1561 O O . ALA A 1 208 ? -77.149 -19.101 96.609 1.00 48.16 208 ALA A O 1
ATOM 1562 N N . LEU A 1 209 ? -75.168 -18.182 96.123 1.00 49.59 209 LEU A N 1
ATOM 1563 C CA . LEU A 1 209 ? -74.633 -18.224 97.487 1.00 49.59 209 LEU A CA 1
ATOM 1564 C C . LEU A 1 209 ? -74.862 -16.865 98.164 1.00 49.59 209 LEU A C 1
ATOM 1566 O O . LEU A 1 209 ? -73.957 -16.047 98.296 1.00 49.59 209 LEU A O 1
ATOM 1570 N N . PHE A 1 210 ? -76.101 -16.622 98.598 1.00 48.31 210 PHE A N 1
ATOM 1571 C CA . PHE A 1 210 ? -76.379 -15.623 99.628 1.00 48.31 210 PHE A CA 1
ATOM 1572 C C . PHE A 1 210 ? -76.150 -16.266 100.996 1.00 48.31 210 PHE A C 1
ATOM 1574 O O . PHE A 1 210 ? -76.914 -17.133 101.417 1.00 48.31 210 PHE A O 1
ATOM 1581 N N . LYS A 1 211 ? -75.126 -15.811 101.717 1.00 44.00 211 LYS A N 1
ATOM 1582 C CA . LYS A 1 211 ? -75.146 -15.824 103.181 1.00 44.00 211 LYS A CA 1
ATOM 1583 C C . LYS A 1 211 ? -74.971 -14.392 103.665 1.00 44.00 211 LYS A C 1
ATOM 1585 O O . LYS A 1 211 ? -73.868 -13.861 103.724 1.00 44.00 211 LYS A O 1
ATOM 1590 N N . SER A 1 212 ? -76.118 -13.766 103.910 1.00 48.38 212 SER A N 1
ATOM 1591 C CA . SER A 1 212 ? -76.268 -12.727 104.922 1.00 48.38 212 SER A CA 1
ATOM 1592 C C . SER A 1 212 ? -75.892 -13.347 106.262 1.00 48.38 212 SER A C 1
ATOM 1594 O O . SER A 1 212 ? -76.334 -14.457 106.524 1.00 48.38 212 SER A O 1
ATOM 1596 N N . ASP A 1 213 ? -75.113 -12.643 107.079 1.00 45.88 213 ASP A N 1
ATOM 1597 C CA . ASP A 1 213 ? -75.358 -12.654 108.516 1.00 45.88 213 ASP A CA 1
ATOM 1598 C C . ASP A 1 213 ? -74.953 -11.312 109.133 1.00 45.88 213 ASP A C 1
ATOM 1600 O O . ASP A 1 213 ? -73.859 -10.782 108.934 1.00 45.88 213 ASP A O 1
ATOM 1604 N N . HIS A 1 214 ? -75.940 -10.753 109.825 1.00 44.41 214 HIS A N 1
ATOM 1605 C CA . HIS A 1 214 ? -75.872 -9.627 110.737 1.00 44.41 214 HIS A CA 1
ATOM 1606 C C . HIS A 1 214 ? -75.342 -10.076 112.111 1.00 44.41 214 HIS A C 1
ATOM 1608 O O . HIS A 1 214 ? -75.589 -11.200 112.534 1.00 44.41 214 HIS A O 1
ATOM 1614 N N . ASN A 1 215 ? -74.821 -9.085 112.843 1.00 40.28 215 ASN A N 1
ATOM 1615 C CA . ASN A 1 215 ? -74.708 -8.954 114.305 1.00 40.28 215 ASN A CA 1
ATOM 1616 C C . ASN A 1 215 ? -73.485 -9.531 115.050 1.00 40.28 215 ASN A C 1
ATOM 1618 O O . ASN A 1 215 ? -73.263 -10.736 115.078 1.00 40.28 215 ASN A O 1
ATOM 1622 N N . LEU A 1 216 ? -72.884 -8.581 115.797 1.00 43.94 216 LEU A N 1
ATOM 1623 C CA . LEU A 1 216 ? -71.886 -8.618 116.884 1.00 43.94 216 LEU A CA 1
ATOM 1624 C C . LEU A 1 216 ? -70.422 -8.857 116.494 1.00 43.94 216 LEU A C 1
ATOM 1626 O O . LEU A 1 216 ? -70.035 -10.007 116.210 1.00 43.94 216 LEU A O 1
#

Secondary structure (DSSP, 8-state):
-------S------SSEEEEEEEEEEEEEEEEEEEEEEEEEEEEEEEESSEEEEEEEEEEEESSS-EEEESS-EEESSHHHHHHHHHHHHHHHHHHHHHHHHHHHHHHHHHHHHHHHHHHHHHHHHHHHHHHHHHHHHHHHHHHHHHHHHHHHHHHHHHHHHHHHHHHHHHHHHHHHHHHHHHHHHHHHHHHHHHHHHHHHHHHTT----------

Organism: Musca domestica (NCBI:txid7370)

Sequence (216 aa):
MRRIIGGQALLTSGQYLSISGQYLSISGQYLSISGQYLLTSGQYLLTSGPYPLTSGQYPLTSGPYPLTSGQYPLTYGQPLLTYGQHLLTSGQHLLTSGQHLLTSGQHLLTSGQHLLTSGQHLLTSGKHLLTSGQYLLTSGQYLLTSGQYLLTSGQYLLTSGENLLTSGENLLTSGQYLLSSGQYPLTSGQALLTSGQPLLYLLTSGQALFKSDHNL

Mean predicted aligned error: 18.9 Å